Protein AF-A0A9E2YED2-F1 (afdb_monomer)

Structure (mmCIF, N/CA/C/O backbone):
data_AF-A0A9E2YED2-F1
#
_entry.id   AF-A0A9E2YED2-F1
#
loop_
_atom_site.group_PDB
_atom_site.id
_atom_site.type_symbol
_atom_site.label_atom_id
_atom_site.label_alt_id
_atom_site.label_comp_id
_atom_site.label_asym_id
_atom_site.label_entity_id
_atom_site.label_seq_id
_atom_site.pdbx_PDB_ins_code
_atom_site.Cartn_x
_atom_site.Cartn_y
_atom_site.Cartn_z
_atom_site.occupancy
_atom_site.B_iso_or_equiv
_atom_site.auth_seq_id
_atom_site.auth_comp_id
_atom_site.auth_asym_id
_atom_site.auth_atom_id
_atom_site.pdbx_PDB_model_num
ATOM 1 N N . MET A 1 1 ? -15.722 -13.685 -44.320 1.00 47.75 1 MET A N 1
ATOM 2 C CA . MET A 1 1 ? -16.071 -15.047 -44.780 1.00 47.75 1 MET A CA 1
ATOM 3 C C . MET A 1 1 ? -14.875 -15.950 -44.521 1.00 47.75 1 MET A C 1
ATOM 5 O O . MET A 1 1 ? -13.789 -15.572 -44.932 1.00 47.75 1 MET A O 1
ATOM 9 N N . SER A 1 2 ? -15.115 -17.086 -43.853 1.00 43.94 2 SER A N 1
ATOM 10 C CA . SER A 1 2 ? -14.186 -18.184 -43.503 1.00 43.94 2 SER A CA 1
ATOM 11 C C . SER A 1 2 ? -13.053 -17.884 -42.513 1.00 43.94 2 SER A C 1
ATOM 13 O O . SER A 1 2 ? -12.436 -16.837 -42.589 1.00 43.94 2 SER A O 1
ATOM 15 N N . ALA A 1 3 ? -12.637 -18.776 -41.613 1.00 49.91 3 ALA A N 1
ATOM 16 C CA . ALA A 1 3 ? -13.214 -19.978 -41.004 1.00 49.91 3 ALA A CA 1
ATOM 17 C C . ALA A 1 3 ? -12.213 -20.434 -39.911 1.00 49.91 3 ALA A C 1
ATOM 19 O O . ALA A 1 3 ? -11.014 -20.427 -40.152 1.00 49.91 3 ALA A O 1
ATOM 20 N N . ILE A 1 4 ? -12.717 -20.803 -38.729 1.00 57.06 4 ILE A N 1
ATOM 21 C CA . ILE A 1 4 ? -12.453 -22.074 -38.018 1.00 57.06 4 ILE A CA 1
ATOM 22 C C . ILE A 1 4 ? -11.008 -22.626 -38.063 1.00 57.06 4 ILE A C 1
ATOM 24 O O . ILE A 1 4 ? -10.631 -23.181 -39.085 1.00 57.06 4 ILE A O 1
ATOM 28 N N . GLN A 1 5 ? -10.311 -22.707 -36.912 1.00 47.69 5 GLN A N 1
ATOM 29 C CA . GLN A 1 5 ? -9.708 -23.980 -36.449 1.00 47.69 5 GLN A CA 1
ATOM 30 C C . GLN A 1 5 ? -9.108 -23.953 -35.021 1.00 47.69 5 GLN A C 1
ATOM 32 O O . GLN A 1 5 ? -8.084 -23.333 -34.775 1.00 47.69 5 GLN A O 1
ATOM 37 N N . ARG A 1 6 ? -9.763 -24.726 -34.134 1.00 49.53 6 ARG A N 1
ATOM 38 C CA . ARG A 1 6 ? -9.233 -25.723 -33.164 1.00 49.53 6 ARG A CA 1
ATOM 39 C C . ARG A 1 6 ? -8.117 -25.267 -32.204 1.00 49.53 6 ARG A C 1
ATOM 41 O O . ARG A 1 6 ? -6.977 -25.106 -32.601 1.00 49.53 6 ARG A O 1
ATOM 48 N N . ALA A 1 7 ? -8.388 -25.056 -30.914 1.00 49.91 7 ALA A N 1
ATOM 49 C CA . ALA A 1 7 ? -8.594 -26.093 -29.886 1.00 49.91 7 ALA A CA 1
ATOM 50 C C . ALA A 1 7 ? -7.521 -27.200 -29.913 1.00 49.91 7 ALA A C 1
ATOM 52 O O . ALA A 1 7 ? -7.700 -28.226 -30.566 1.00 49.91 7 ALA A O 1
ATOM 53 N N . ILE A 1 8 ? -6.433 -26.995 -29.165 1.00 60.03 8 ILE A N 1
ATOM 54 C CA . ILE A 1 8 ? -5.515 -28.060 -28.746 1.00 60.03 8 ILE A CA 1
ATOM 55 C C . ILE A 1 8 ? -5.518 -28.064 -27.216 1.00 60.03 8 ILE A C 1
ATOM 57 O O . ILE A 1 8 ? -4.853 -27.271 -26.558 1.00 60.03 8 ILE A O 1
ATOM 61 N N . PHE A 1 9 ? -6.359 -28.942 -26.676 1.00 49.75 9 PHE A N 1
ATOM 62 C CA . PHE A 1 9 ? -6.298 -29.427 -25.305 1.00 49.75 9 PHE A CA 1
ATOM 63 C C . PHE A 1 9 ? -5.083 -30.355 -25.208 1.00 49.75 9 PHE A C 1
ATOM 65 O O . PHE A 1 9 ? -5.126 -31.478 -25.709 1.00 49.75 9 PHE A O 1
ATOM 72 N N . THR A 1 10 ? -4.002 -29.898 -24.580 1.00 59.41 10 THR A N 1
ATOM 73 C CA . THR A 1 10 ? -2.862 -30.762 -24.247 1.00 59.41 10 THR A CA 1
ATOM 74 C C . THR A 1 10 ? -2.986 -31.200 -22.793 1.00 59.41 10 THR A C 1
ATOM 76 O O . THR A 1 10 ? -2.409 -30.614 -21.885 1.00 59.41 10 THR A O 1
ATOM 79 N N . THR A 1 11 ? -3.784 -32.241 -22.576 1.00 51.00 11 THR A N 1
ATOM 80 C CA . THR A 1 11 ? -3.725 -33.110 -21.397 1.00 51.00 11 THR A CA 1
ATOM 81 C C . THR A 1 11 ? -2.516 -34.038 -21.521 1.00 51.00 11 THR A C 1
ATOM 83 O O . THR A 1 11 ? -2.563 -34.985 -22.299 1.00 51.00 11 THR A O 1
ATOM 86 N N . LEU A 1 12 ? -1.447 -33.771 -20.770 1.00 54.34 12 LEU A N 1
ATOM 87 C CA . LEU A 1 12 ? -0.308 -34.666 -20.507 1.00 54.34 12 LEU A CA 1
ATOM 88 C C . LEU A 1 12 ? 0.427 -34.077 -19.280 1.00 54.34 12 LEU A C 1
ATOM 90 O O . LEU A 1 12 ? 0.716 -32.891 -19.277 1.00 54.34 12 LEU A O 1
ATOM 94 N N . GLY A 1 13 ? 0.748 -34.770 -18.196 1.00 47.59 13 GLY A N 1
ATOM 95 C CA . GLY A 1 13 ? 0.681 -36.186 -17.926 1.00 47.59 13 GLY A CA 1
ATOM 96 C C . GLY A 1 13 ? 0.735 -36.448 -16.421 1.00 47.59 13 GLY A C 1
ATOM 97 O O . GLY A 1 13 ? 1.192 -35.642 -15.614 1.00 47.59 13 GLY A O 1
ATOM 98 N N . LEU A 1 14 ? 0.215 -37.621 -16.099 1.00 51.78 14 LEU A N 1
ATOM 99 C CA . LEU A 1 14 ? 0.288 -38.321 -14.836 1.00 51.78 14 LEU A CA 1
ATOM 100 C C . LEU A 1 14 ? 1.730 -38.830 -14.637 1.00 51.78 14 LEU A C 1
ATOM 102 O O . LEU A 1 14 ? 2.239 -39.577 -15.469 1.00 51.78 14 LEU A O 1
ATOM 106 N N . GLY A 1 15 ? 2.372 -38.444 -13.539 1.00 50.56 15 GLY A N 1
ATOM 107 C CA . GLY A 1 15 ? 3.659 -38.973 -13.073 1.00 50.56 15 GLY A CA 1
ATOM 108 C C . GLY A 1 15 ? 4.070 -38.165 -11.843 1.00 50.56 15 GLY A C 1
ATOM 109 O O . GLY A 1 15 ? 4.317 -36.976 -11.949 1.00 50.56 15 GLY A O 1
ATOM 110 N N . GLY A 1 16 ? 4.017 -38.669 -10.615 1.00 51.72 16 GLY A N 1
ATOM 111 C CA . GLY A 1 16 ? 4.501 -39.974 -10.197 1.00 51.72 16 GLY A CA 1
ATOM 112 C C . GLY A 1 16 ? 5.919 -39.806 -9.664 1.00 51.72 16 GLY A C 1
ATOM 113 O O . GLY A 1 16 ? 6.861 -40.141 -10.364 1.00 51.72 16 GLY A O 1
ATOM 114 N N . MET A 1 17 ? 6.067 -39.291 -8.437 1.00 59.56 17 MET A N 1
ATOM 115 C CA . MET A 1 17 ? 7.256 -39.554 -7.625 1.00 59.56 17 MET A CA 1
ATOM 116 C C . MET A 1 17 ? 6.944 -39.364 -6.136 1.00 59.56 17 MET A C 1
ATOM 118 O O . MET A 1 17 ? 6.956 -38.258 -5.601 1.00 59.56 17 MET A O 1
ATOM 122 N N . LEU A 1 18 ? 6.641 -40.488 -5.479 1.00 51.50 18 LEU A N 1
ATOM 123 C CA . LEU A 1 18 ? 6.841 -40.658 -4.046 1.00 51.50 18 LEU A CA 1
ATOM 124 C C . LEU A 1 18 ? 8.323 -40.397 -3.733 1.00 51.50 18 LEU A C 1
ATOM 126 O O . LEU A 1 18 ? 9.182 -41.138 -4.206 1.00 51.50 18 LEU A O 1
ATOM 130 N N . LEU A 1 19 ? 8.608 -39.414 -2.882 1.00 63.50 19 LEU A N 1
ATOM 131 C CA . LEU A 1 19 ? 9.856 -39.354 -2.123 1.00 63.50 19 LEU A CA 1
ATOM 132 C C . LEU A 1 19 ? 9.522 -39.551 -0.644 1.00 63.50 19 LEU A C 1
ATOM 134 O O . LEU A 1 19 ? 9.251 -38.618 0.105 1.00 63.50 19 LEU A O 1
ATOM 138 N N . LEU A 1 20 ? 9.511 -40.828 -0.262 1.00 55.78 20 LEU A N 1
ATOM 139 C CA . LEU A 1 20 ? 9.791 -41.276 1.095 1.00 55.78 20 LEU A CA 1
ATOM 140 C C . LEU A 1 20 ? 11.248 -40.927 1.429 1.00 55.78 20 LEU A C 1
ATOM 142 O O . LEU A 1 20 ? 12.146 -41.319 0.687 1.00 55.78 20 LEU A O 1
ATOM 146 N N . GLY A 1 21 ? 11.482 -40.295 2.579 1.00 47.88 21 GLY A N 1
ATOM 147 C CA . GLY A 1 21 ? 12.770 -40.384 3.268 1.00 47.88 21 GLY A CA 1
ATOM 148 C C . GLY A 1 21 ? 13.360 -39.057 3.729 1.00 47.88 21 GLY A C 1
ATOM 149 O O . GLY A 1 21 ? 13.869 -38.285 2.927 1.00 47.88 21 GLY A O 1
ATOM 150 N N . GLY A 1 22 ? 13.381 -38.869 5.051 1.00 45.31 22 GLY A N 1
ATOM 151 C CA . GLY A 1 22 ? 14.317 -37.964 5.716 1.00 45.31 22 GLY A CA 1
ATOM 152 C C . GLY A 1 22 ? 13.665 -37.001 6.697 1.00 45.31 22 GLY A C 1
ATOM 153 O O . GLY A 1 22 ? 13.572 -35.815 6.411 1.00 45.31 22 GLY A O 1
ATOM 154 N N . CYS A 1 23 ? 13.269 -37.480 7.881 1.00 56.03 23 CYS A N 1
ATOM 155 C CA . CYS A 1 23 ? 13.201 -36.602 9.049 1.00 56.03 23 CYS A CA 1
ATOM 156 C C . CYS A 1 23 ? 14.633 -36.127 9.347 1.00 56.03 23 CYS A C 1
ATOM 158 O O . CYS A 1 23 ? 15.462 -36.975 9.689 1.00 56.03 23 CYS A O 1
ATOM 160 N N . PRO A 1 24 ? 14.974 -34.830 9.239 1.00 61.25 24 PRO A N 1
ATOM 161 C CA . PRO A 1 24 ? 16.197 -34.356 9.855 1.00 61.25 24 PRO A CA 1
ATOM 162 C C . PRO A 1 24 ? 16.011 -34.495 11.366 1.00 61.25 24 PRO A C 1
ATOM 164 O O . PRO A 1 24 ? 15.112 -33.888 11.949 1.00 61.25 24 PRO A O 1
ATOM 167 N N . SER A 1 25 ? 16.832 -35.338 11.990 1.00 57.97 25 SER A N 1
ATOM 168 C CA . SER A 1 25 ? 17.004 -35.367 13.437 1.00 57.97 25 SER A CA 1
ATOM 169 C C . SER A 1 25 ? 17.294 -33.946 13.900 1.00 57.97 25 SER A C 1
ATOM 171 O O . SER A 1 25 ? 18.373 -33.408 13.661 1.00 57.97 25 SER A O 1
ATOM 173 N N . GLN A 1 26 ? 16.288 -33.323 14.502 1.00 64.56 26 GLN A N 1
ATOM 174 C CA . GLN A 1 26 ? 16.379 -32.004 15.089 1.00 64.56 26 GLN A CA 1
ATOM 175 C C . GLN A 1 26 ? 17.348 -32.104 16.264 1.00 64.56 26 GLN A C 1
ATOM 177 O O . GLN A 1 26 ? 17.012 -32.636 17.322 1.00 64.56 26 GLN A O 1
ATOM 182 N N . THR A 1 27 ? 18.584 -31.657 16.051 1.00 66.94 27 THR A N 1
ATOM 183 C CA . THR A 1 27 ? 19.569 -31.489 17.115 1.00 66.94 27 THR A CA 1
ATOM 184 C C . THR A 1 27 ? 18.928 -30.604 18.186 1.00 66.94 27 THR A C 1
ATOM 186 O O . THR A 1 27 ? 18.462 -29.511 17.844 1.00 66.94 27 THR A O 1
ATOM 189 N N . PRO A 1 28 ? 18.843 -31.049 19.452 1.00 74.00 28 PRO A N 1
ATOM 190 C CA . PRO A 1 28 ? 18.277 -30.237 20.517 1.00 74.00 28 PRO A CA 1
ATOM 191 C C . PRO A 1 28 ? 19.023 -28.899 20.567 1.00 74.00 28 PRO A C 1
ATOM 193 O O . PRO A 1 28 ? 20.260 -28.910 20.603 1.00 74.00 28 PRO A O 1
ATOM 196 N N . PRO A 1 29 ? 18.323 -27.752 20.529 1.00 79.12 29 PRO A N 1
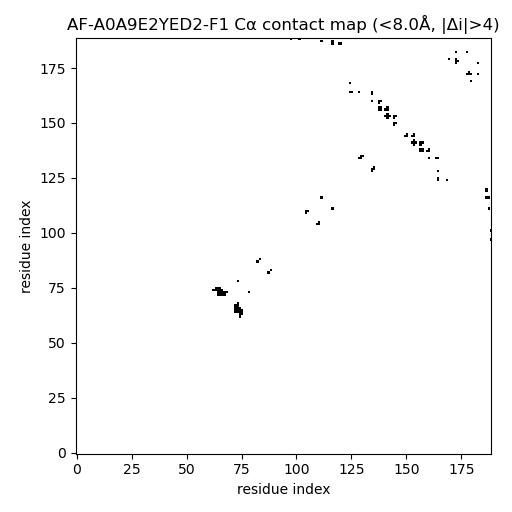ATOM 197 C CA . PRO A 1 29 ? 18.979 -26.468 20.694 1.00 79.12 29 PRO A CA 1
ATOM 198 C C . PRO A 1 29 ? 19.709 -26.448 22.047 1.00 79.12 29 PRO A C 1
ATOM 200 O O . PRO A 1 29 ? 19.200 -27.009 23.025 1.00 79.12 29 PRO A O 1
ATOM 203 N N . PRO A 1 30 ? 20.904 -25.835 22.117 1.00 82.69 30 PRO A N 1
ATOM 204 C CA . PRO A 1 30 ? 21.634 -25.698 23.367 1.00 82.69 30 PRO A CA 1
ATOM 205 C C . PRO A 1 30 ? 20.740 -25.031 24.426 1.00 82.69 30 PRO A C 1
ATOM 207 O O . PRO A 1 30 ? 19.951 -24.144 24.082 1.00 82.69 30 PRO A O 1
ATOM 210 N N . PRO A 1 31 ? 20.829 -25.453 25.702 1.00 78.00 31 PRO A N 1
ATOM 211 C CA . PRO A 1 31 ? 20.038 -24.870 26.776 1.00 78.00 31 PRO A CA 1
ATOM 212 C C . PRO A 1 31 ? 20.247 -23.356 26.799 1.00 78.00 31 PRO A C 1
ATOM 214 O O . PRO A 1 31 ? 21.383 -22.876 26.792 1.00 78.00 31 PRO A O 1
ATOM 217 N N . ALA A 1 32 ? 19.135 -22.619 26.781 1.00 78.06 32 ALA A N 1
ATOM 218 C CA . ALA A 1 32 ? 19.145 -21.167 26.807 1.00 78.06 32 ALA A CA 1
ATOM 219 C C . ALA A 1 32 ? 19.998 -20.671 27.992 1.00 78.06 32 ALA A C 1
ATOM 221 O O . ALA A 1 32 ? 19.870 -21.216 29.095 1.00 78.06 32 ALA A O 1
ATOM 222 N N . PRO A 1 33 ? 20.864 -19.659 27.793 1.00 75.81 33 PRO A N 1
ATOM 223 C CA . PRO A 1 33 ? 21.604 -19.055 28.889 1.00 75.81 33 PRO A CA 1
ATOM 224 C C . PRO A 1 33 ? 20.619 -18.567 29.954 1.00 75.81 33 PRO A C 1
ATOM 226 O O . PRO A 1 33 ? 19.595 -17.955 29.639 1.00 75.81 33 PRO A O 1
ATOM 229 N N . ALA A 1 34 ? 20.922 -18.883 31.214 1.00 74.19 34 ALA A N 1
ATOM 230 C CA . ALA A 1 34 ? 20.121 -18.471 32.356 1.00 74.19 34 ALA A CA 1
ATOM 231 C C . ALA A 1 34 ? 19.868 -16.951 32.305 1.00 74.19 34 ALA A C 1
ATOM 233 O O . ALA A 1 34 ? 20.789 -16.197 31.974 1.00 74.19 34 ALA A O 1
ATOM 234 N N . PRO A 1 35 ? 18.647 -16.484 32.625 1.00 70.25 35 PRO A N 1
ATOM 235 C CA . PRO A 1 35 ? 18.351 -15.061 32.655 1.00 70.25 35 PRO A CA 1
ATOM 236 C C . PRO A 1 35 ? 19.270 -14.387 33.675 1.00 70.25 35 PRO A C 1
ATOM 238 O O . PRO A 1 35 ? 19.175 -14.628 34.879 1.00 70.25 35 PRO A O 1
ATOM 241 N N . VAL A 1 36 ? 20.179 -13.544 33.186 1.00 69.94 36 VAL A N 1
ATOM 242 C CA . VAL A 1 36 ? 20.913 -12.605 34.030 1.00 69.94 36 VAL A CA 1
ATOM 243 C C . VAL A 1 36 ? 19.887 -11.681 34.675 1.00 69.94 36 VAL A C 1
ATOM 245 O O . VAL A 1 36 ? 19.157 -10.963 33.992 1.00 69.94 36 VAL A O 1
ATOM 248 N N . ALA A 1 37 ? 19.788 -11.760 36.000 1.00 60.50 37 ALA A N 1
ATOM 249 C CA . ALA A 1 37 ? 18.934 -10.900 36.798 1.00 60.50 37 ALA A CA 1
ATOM 250 C C . ALA A 1 37 ? 19.329 -9.438 36.548 1.00 60.50 37 ALA A C 1
ATOM 252 O O . ALA A 1 37 ? 20.370 -8.970 37.007 1.00 60.50 37 ALA A O 1
ATOM 253 N N . VAL A 1 38 ? 18.503 -8.722 35.786 1.00 63.56 38 VAL A N 1
ATOM 254 C CA . VAL A 1 38 ? 18.627 -7.277 35.618 1.00 63.56 38 VAL A CA 1
ATOM 255 C C . VAL A 1 38 ? 18.121 -6.645 36.909 1.00 63.56 38 VAL A C 1
ATOM 257 O O . VAL A 1 38 ? 16.920 -6.464 37.112 1.00 63.56 38 VAL A O 1
ATOM 260 N N . SER A 1 39 ? 19.054 -6.360 37.813 1.00 59.19 39 SER A N 1
ATOM 261 C CA . SER A 1 39 ? 18.821 -5.543 38.998 1.00 59.19 39 SER A CA 1
ATOM 262 C C . SER A 1 39 ? 18.274 -4.188 38.556 1.00 59.19 39 SER A C 1
ATOM 264 O O . SER A 1 39 ? 18.994 -3.363 37.997 1.00 59.19 39 SER A O 1
ATOM 266 N N . SER A 1 40 ? 16.977 -3.978 38.771 1.00 62.75 40 SER A N 1
ATOM 267 C CA . SER A 1 40 ? 16.333 -2.688 38.543 1.00 62.75 40 SER A CA 1
ATOM 268 C C . SER A 1 40 ? 16.949 -1.654 39.496 1.00 62.75 40 SER A C 1
ATOM 270 O O . SER A 1 40 ? 16.986 -1.910 40.703 1.00 62.75 40 SER A O 1
ATOM 272 N N . PRO A 1 41 ? 17.456 -0.509 39.006 1.00 67.94 41 PRO A N 1
ATOM 273 C CA . PRO A 1 41 ? 17.926 0.549 39.886 1.00 67.94 41 PRO A CA 1
ATOM 274 C C . PRO A 1 41 ? 16.753 1.111 40.710 1.00 67.94 41 PRO A C 1
ATOM 276 O O . PRO A 1 41 ? 15.635 1.223 40.198 1.00 67.94 41 PRO A O 1
ATOM 279 N N . PRO A 1 42 ? 16.983 1.458 41.988 1.00 68.06 42 PRO A N 1
ATOM 280 C CA . PRO A 1 42 ? 15.953 2.018 42.851 1.00 68.06 42 PRO A CA 1
ATOM 281 C C . PRO A 1 42 ? 15.432 3.348 42.277 1.00 68.06 42 PRO A C 1
ATOM 283 O O . PRO A 1 42 ? 16.233 4.157 41.797 1.00 68.06 42 PRO A O 1
ATOM 286 N N . PRO A 1 43 ? 14.113 3.616 42.338 1.00 61.00 43 PRO A N 1
ATOM 287 C CA . PRO A 1 43 ? 13.552 4.887 41.904 1.00 61.00 43 PRO A CA 1
ATOM 288 C C . PRO A 1 43 ? 14.174 6.034 42.704 1.00 61.00 43 PRO A C 1
ATOM 290 O O . PRO A 1 43 ? 14.050 6.095 43.929 1.00 61.00 43 PRO A O 1
ATOM 293 N N . ALA A 1 44 ? 14.839 6.955 42.010 1.00 59.59 44 ALA A N 1
ATOM 294 C CA . ALA A 1 44 ? 15.266 8.213 42.597 1.00 59.59 44 ALA A CA 1
ATOM 295 C C . ALA A 1 44 ? 14.019 8.982 43.061 1.00 59.59 44 ALA A C 1
ATOM 297 O O . ALA A 1 44 ? 13.169 9.366 42.258 1.00 59.59 44 ALA A O 1
ATOM 298 N N . ALA A 1 45 ? 13.902 9.182 44.373 1.00 55.41 45 ALA A N 1
ATOM 299 C CA . ALA A 1 45 ? 12.833 9.953 44.984 1.00 55.41 45 ALA A CA 1
ATOM 300 C C . ALA A 1 45 ? 12.976 11.437 44.606 1.00 55.41 45 ALA A C 1
ATOM 302 O O . ALA A 1 45 ? 13.697 12.199 45.253 1.00 55.41 45 ALA A O 1
ATOM 303 N N . ILE A 1 46 ? 12.276 11.856 43.553 1.00 56.12 46 ILE A N 1
ATOM 304 C CA . ILE A 1 46 ? 12.099 13.269 43.221 1.00 56.12 46 ILE A CA 1
ATOM 305 C C . ILE A 1 46 ? 11.122 13.850 44.252 1.00 56.12 46 ILE A C 1
ATOM 307 O O . ILE A 1 46 ? 9.918 13.606 44.204 1.00 56.12 46 ILE A O 1
ATOM 311 N N . LYS A 1 47 ? 11.647 14.604 45.226 1.00 54.81 47 LYS A N 1
ATOM 312 C CA . LYS A 1 47 ? 10.849 15.420 46.154 1.00 54.81 47 LYS A CA 1
ATOM 313 C C . LYS A 1 47 ? 10.314 16.649 45.417 1.00 54.81 47 LYS A C 1
ATOM 315 O O . LYS A 1 47 ? 10.854 17.746 45.547 1.00 54.81 47 LYS A O 1
ATOM 320 N N . THR A 1 48 ? 9.250 16.478 44.643 1.00 51.50 48 THR A N 1
ATOM 321 C CA . THR A 1 48 ? 8.498 17.595 44.066 1.00 51.50 48 THR A CA 1
ATOM 322 C C . THR A 1 48 ? 7.540 18.133 45.126 1.00 51.50 48 THR A C 1
ATOM 324 O O . THR A 1 48 ? 6.620 17.451 45.568 1.00 51.50 48 THR A O 1
ATOM 327 N N . LYS A 1 49 ? 7.784 19.366 45.576 1.00 58.31 49 LYS A N 1
ATOM 328 C CA . LYS A 1 49 ? 6.896 20.127 46.461 1.00 58.31 49 LYS A CA 1
ATOM 329 C C . LYS A 1 49 ? 5.590 20.404 45.705 1.00 58.31 49 LYS A C 1
ATOM 331 O O . LYS A 1 49 ? 5.534 21.317 44.888 1.00 58.31 49 LYS A O 1
ATOM 336 N N . VAL A 1 50 ? 4.570 19.578 45.939 1.00 50.50 50 VAL A N 1
ATOM 337 C CA . VAL A 1 50 ? 3.223 19.755 45.382 1.00 50.50 50 VAL A CA 1
ATOM 338 C C . VAL A 1 50 ? 2.544 20.893 46.138 1.00 50.50 50 VAL A C 1
ATOM 340 O O . VAL A 1 50 ? 2.100 20.734 47.272 1.00 50.50 50 VAL A O 1
ATOM 343 N N . THR A 1 51 ? 2.508 22.066 45.516 1.00 57.22 51 THR A N 1
ATOM 344 C CA . THR A 1 51 ? 1.656 23.179 45.934 1.00 57.22 51 THR A CA 1
ATOM 345 C C . THR A 1 51 ? 0.234 22.837 45.501 1.00 57.22 51 THR A C 1
ATOM 347 O O . THR A 1 51 ? -0.058 22.829 44.309 1.00 57.22 51 THR A O 1
ATOM 350 N N . THR A 1 52 ? -0.626 22.481 46.453 1.00 55.03 52 THR A N 1
ATOM 351 C CA . THR A 1 52 ? -2.030 22.114 46.231 1.00 55.03 52 THR A CA 1
ATOM 352 C C . THR A 1 52 ? -2.802 23.309 45.652 1.00 55.03 52 THR A C 1
ATOM 354 O O . THR A 1 52 ? -2.922 24.327 46.338 1.00 55.03 52 THR A O 1
ATOM 357 N N . PRO A 1 53 ? -3.323 23.238 44.412 1.00 69.62 53 PRO A N 1
ATOM 358 C CA . PRO A 1 53 ? -4.223 24.257 43.886 1.00 69.62 53 PRO A CA 1
ATOM 359 C C . PRO A 1 53 ? -5.575 24.201 44.621 1.00 69.62 53 PRO A C 1
ATOM 361 O O . PRO A 1 53 ? -5.997 23.115 45.030 1.00 69.62 53 PRO A O 1
ATOM 364 N N . PRO A 1 54 ? -6.267 25.340 44.795 1.00 67.44 54 PRO A N 1
ATOM 365 C CA . PRO A 1 54 ? -7.581 25.378 45.423 1.00 67.44 54 PRO A CA 1
ATOM 366 C C . PRO A 1 54 ? -8.582 24.525 44.635 1.00 67.44 54 PRO A C 1
ATOM 368 O O . PRO A 1 54 ? -8.645 24.595 43.408 1.00 67.44 54 PRO A O 1
ATOM 371 N N . ALA A 1 55 ? -9.341 23.701 45.361 1.00 62.16 55 ALA A N 1
ATOM 372 C CA . ALA A 1 55 ? -10.332 22.782 44.818 1.00 62.16 55 ALA A CA 1
ATOM 373 C C . ALA A 1 55 ? -11.400 23.548 44.021 1.00 62.16 55 ALA A C 1
ATOM 375 O O . ALA A 1 55 ? -12.272 24.202 44.594 1.00 62.16 55 ALA A O 1
ATOM 376 N N . ALA A 1 56 ? -11.313 23.472 42.693 1.00 64.06 56 ALA A N 1
ATOM 377 C CA . ALA A 1 56 ? -12.364 23.930 41.803 1.00 64.06 56 ALA A CA 1
ATOM 378 C C . ALA A 1 56 ? -13.591 23.022 41.968 1.00 64.06 56 ALA A C 1
ATOM 380 O O . ALA A 1 56 ? -13.481 21.795 41.965 1.00 64.06 56 ALA A O 1
ATOM 381 N N . THR A 1 57 ? -14.757 23.641 42.134 1.00 72.56 57 THR A N 1
ATOM 382 C CA . THR A 1 57 ? -16.068 22.989 42.149 1.00 72.56 57 THR A CA 1
ATOM 383 C C . THR A 1 57 ? -16.208 22.058 40.934 1.00 72.56 57 THR A C 1
ATOM 385 O O . THR A 1 57 ? -15.878 22.493 39.828 1.00 72.56 57 THR A O 1
ATOM 388 N N . PRO A 1 58 ? -16.681 20.803 41.089 1.00 66.56 58 PRO A N 1
ATOM 389 C CA . PRO A 1 58 ? -16.866 19.893 39.964 1.00 66.56 58 PRO A CA 1
ATOM 390 C C . PRO A 1 58 ? -17.830 20.522 38.957 1.00 66.56 58 PRO A C 1
ATOM 392 O O . PRO A 1 58 ? -19.002 20.739 39.266 1.00 66.56 58 PRO A O 1
ATOM 395 N N . ALA A 1 59 ? -17.329 20.855 37.768 1.00 71.62 59 ALA A N 1
ATOM 396 C CA . ALA A 1 59 ? -18.179 21.253 36.660 1.00 71.62 59 ALA A CA 1
ATOM 397 C C . ALA A 1 59 ? -19.132 20.090 36.356 1.00 71.62 59 ALA A C 1
ATOM 399 O O . ALA A 1 59 ? -18.696 18.942 36.242 1.00 71.62 59 ALA A O 1
ATOM 400 N N . ALA A 1 60 ? -20.432 20.381 36.273 1.00 73.62 60 ALA A N 1
ATOM 401 C CA . ALA A 1 60 ? -21.431 19.390 35.895 1.00 73.62 60 ALA A CA 1
ATOM 402 C C . ALA A 1 60 ? -21.027 18.738 34.558 1.00 73.62 60 ALA A C 1
ATOM 404 O O . ALA A 1 60 ? -20.552 19.454 33.669 1.00 73.62 60 ALA A O 1
ATOM 405 N N . PRO A 1 61 ? -21.181 17.410 34.402 1.00 73.75 61 PRO A N 1
ATOM 406 C CA . PRO A 1 61 ? -20.806 16.729 33.173 1.00 73.75 61 PRO A CA 1
ATOM 407 C C . PRO A 1 61 ? -21.608 17.322 32.015 1.00 73.75 61 PRO A C 1
ATOM 409 O O . PRO A 1 61 ? -22.835 17.236 31.975 1.00 73.75 61 PRO A O 1
ATOM 412 N N . SER A 1 62 ? -20.911 17.973 31.086 1.00 78.69 62 SER A N 1
ATOM 413 C CA . SER A 1 62 ? -21.514 18.464 29.856 1.00 78.69 62 SER A CA 1
ATOM 414 C C . SER A 1 62 ? -21.950 17.258 29.029 1.00 78.69 62 SER A C 1
ATOM 416 O O . SER A 1 62 ? -21.100 16.505 28.550 1.00 78.69 62 SER A O 1
ATOM 418 N N . ILE A 1 63 ? -23.261 17.063 28.875 1.00 75.75 63 ILE A N 1
ATOM 419 C CA . ILE A 1 63 ? -23.815 16.048 27.975 1.00 75.75 63 ILE A CA 1
ATOM 420 C C . ILE A 1 63 ? -23.414 16.451 26.556 1.00 75.75 63 ILE A C 1
ATOM 422 O O . ILE A 1 63 ? -23.924 17.425 26.000 1.00 75.75 63 ILE A O 1
ATOM 426 N N . GLN A 1 64 ? -22.442 15.733 25.998 1.00 82.75 64 GLN A N 1
ATOM 427 C CA . GLN A 1 64 ? -21.919 15.997 24.667 1.00 82.75 64 GLN A CA 1
ATOM 428 C C . GLN A 1 64 ? -22.926 15.447 23.648 1.00 82.75 64 GLN A C 1
ATOM 430 O O . GLN A 1 64 ? -23.066 14.236 23.472 1.00 82.75 64 GLN A O 1
ATOM 435 N N . THR A 1 65 ? -23.704 16.356 23.061 1.00 87.12 65 THR A N 1
ATOM 436 C CA . THR A 1 65 ? -24.679 16.040 22.011 1.00 87.12 65 THR A CA 1
ATOM 437 C C . THR A 1 65 ? -23.941 15.924 20.683 1.00 87.12 65 THR A C 1
ATOM 439 O O . THR A 1 65 ? -23.337 16.901 20.248 1.00 87.12 65 THR A O 1
ATOM 442 N N . GLU A 1 66 ? -23.984 14.750 20.055 1.00 87.94 66 GLU A N 1
ATOM 443 C CA . GLU A 1 66 ? -23.284 14.495 18.786 1.00 87.94 66 GLU A CA 1
ATOM 444 C C . GLU A 1 66 ? -24.200 14.748 17.580 1.00 87.94 66 GLU A C 1
ATOM 446 O O . GLU A 1 66 ? -23.757 15.251 16.548 1.00 87.94 66 GLU A O 1
ATOM 451 N N . ALA A 1 67 ? -25.494 14.431 17.705 1.00 92.31 67 ALA A N 1
ATOM 452 C CA . ALA A 1 67 ? -26.469 14.625 16.635 1.00 92.31 67 ALA A CA 1
ATOM 453 C C . ALA A 1 67 ? -27.895 14.812 17.171 1.00 92.31 67 ALA A C 1
ATOM 455 O O . ALA A 1 67 ? -28.229 14.349 18.261 1.00 92.31 67 ALA A O 1
ATOM 456 N N . THR A 1 68 ? -28.748 15.442 16.361 1.00 91.56 68 THR A N 1
ATOM 457 C CA . THR A 1 68 ? -30.197 15.514 16.591 1.00 91.56 68 THR A CA 1
ATOM 458 C C . THR A 1 68 ? -30.919 15.077 15.318 1.00 91.56 68 THR A C 1
ATOM 460 O O . THR A 1 68 ? -30.669 15.651 14.258 1.00 91.56 68 THR A O 1
ATOM 463 N N . ILE A 1 69 ? -31.809 14.085 15.408 1.00 93.38 69 ILE A N 1
ATOM 464 C CA . ILE A 1 69 ? -32.631 13.597 14.285 1.00 93.38 69 ILE A CA 1
ATOM 465 C C . ILE A 1 69 ? -34.096 13.751 14.685 1.00 93.38 69 ILE A C 1
ATOM 467 O O . ILE A 1 69 ? -34.514 13.184 15.688 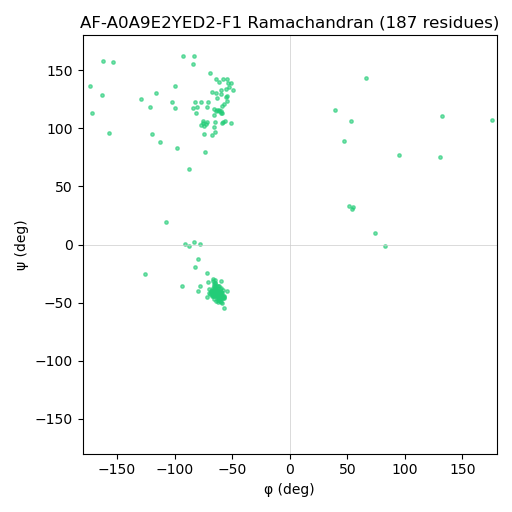1.00 93.38 69 ILE A O 1
ATOM 471 N N . ASP A 1 70 ? -34.861 14.562 13.952 1.00 93.62 70 ASP A N 1
ATOM 472 C CA . ASP A 1 70 ? -36.283 14.836 14.231 1.00 93.62 70 ASP A CA 1
ATOM 473 C C . ASP A 1 70 ? -36.575 15.272 15.683 1.00 93.62 70 ASP A C 1
ATOM 475 O O . ASP A 1 70 ? -37.613 14.964 16.263 1.00 93.62 70 ASP A O 1
ATOM 479 N N . GLY A 1 71 ? -35.634 15.995 16.297 1.00 92.50 71 GLY A N 1
ATOM 480 C CA . GLY A 1 71 ? -35.738 16.446 17.689 1.00 92.50 71 GLY A CA 1
ATOM 481 C C . GLY A 1 71 ? -35.321 15.410 18.740 1.00 92.50 71 GLY A C 1
ATOM 482 O O . GLY A 1 71 ? -35.302 15.741 19.923 1.00 92.50 71 GLY A O 1
ATOM 483 N N . ILE A 1 72 ? -34.933 14.196 18.338 1.00 94.31 72 ILE A N 1
ATOM 484 C CA . ILE A 1 72 ? -34.316 13.199 19.220 1.00 94.31 72 ILE A CA 1
ATOM 485 C C . ILE A 1 72 ? -32.819 13.494 19.308 1.00 94.31 72 ILE A C 1
ATOM 487 O O . ILE A 1 72 ? -32.108 13.449 18.303 1.00 94.31 72 ILE A O 1
ATOM 491 N N . ILE A 1 73 ? -32.352 13.805 20.515 1.00 94.50 73 ILE A N 1
ATOM 492 C CA . ILE A 1 73 ? -30.936 14.015 20.824 1.00 94.50 73 ILE A CA 1
ATOM 493 C C . ILE A 1 73 ? -30.265 12.645 20.905 1.00 94.50 73 ILE A C 1
ATOM 495 O O . ILE A 1 73 ? -30.674 11.816 21.711 1.00 94.50 73 ILE A O 1
ATOM 499 N N . ILE A 1 74 ? -29.235 12.426 20.091 1.00 92.31 74 ILE A N 1
ATOM 500 C CA . ILE A 1 74 ? -28.387 11.235 20.149 1.00 92.31 74 ILE A CA 1
ATOM 501 C C . ILE A 1 74 ? -27.115 11.605 20.903 1.00 92.31 74 ILE A C 1
ATOM 503 O O . ILE A 1 74 ? -26.335 12.471 20.483 1.00 92.31 74 ILE A O 1
ATOM 507 N N . THR A 1 75 ? -26.912 10.944 22.036 1.00 95.44 75 THR A N 1
ATOM 508 C CA . THR A 1 75 ? -25.711 11.118 22.851 1.00 95.44 75 THR A CA 1
ATOM 509 C C . THR A 1 75 ? -24.571 10.242 22.341 1.00 95.44 75 THR A C 1
ATOM 511 O O . THR A 1 75 ? -24.776 9.200 21.713 1.00 95.44 75 THR A O 1
ATOM 514 N N . ARG A 1 76 ? -23.332 10.646 22.636 1.00 90.56 76 ARG A N 1
ATOM 515 C CA . ARG A 1 76 ? -22.140 9.870 22.276 1.00 90.56 76 ARG A CA 1
ATOM 516 C C . ARG A 1 76 ? -22.192 8.425 22.782 1.00 90.56 76 ARG A C 1
ATOM 518 O O . ARG A 1 76 ? -21.806 7.517 22.051 1.00 90.56 76 ARG A O 1
ATOM 525 N N . ASP A 1 77 ? -22.680 8.204 24.000 1.00 90.19 77 ASP A N 1
ATOM 526 C CA . ASP A 1 77 ? -22.731 6.872 24.614 1.00 90.19 77 ASP A CA 1
ATOM 527 C C . ASP A 1 77 ? -23.703 5.930 23.887 1.00 90.19 77 ASP A C 1
ATOM 529 O O . ASP A 1 77 ? -23.399 4.749 23.697 1.00 90.19 77 ASP A O 1
ATOM 533 N N . GLU A 1 78 ? -24.837 6.453 23.416 1.00 91.25 78 GLU A N 1
ATOM 534 C CA . GLU A 1 78 ? -25.819 5.697 22.628 1.00 91.25 78 GLU A CA 1
ATOM 535 C C . GLU A 1 78 ? -25.276 5.285 21.258 1.00 91.25 78 GLU A C 1
ATOM 537 O O . GLU A 1 78 ? -25.631 4.219 20.761 1.00 91.25 78 GLU A O 1
ATOM 542 N N . LEU A 1 79 ? -24.388 6.091 20.667 1.00 88.38 79 LEU A N 1
ATOM 543 C CA . LEU A 1 79 ? -23.711 5.762 19.413 1.00 88.38 79 LEU A CA 1
ATOM 544 C C . LEU A 1 79 ? -22.540 4.789 19.631 1.00 88.38 79 LEU A C 1
ATOM 546 O O . LEU A 1 79 ? -22.335 3.859 18.851 1.00 88.38 79 LEU A O 1
ATOM 550 N N . MET A 1 80 ? -21.771 4.984 20.704 1.00 87.56 80 MET A N 1
ATOM 551 C CA . MET A 1 80 ? -20.579 4.186 20.989 1.00 87.56 80 MET A CA 1
ATOM 552 C C . MET A 1 80 ? -20.906 2.749 21.383 1.00 87.56 80 MET A C 1
ATOM 554 O O . MET A 1 80 ? -20.186 1.837 20.982 1.00 87.56 80 MET A O 1
ATOM 558 N N . ARG A 1 81 ? -21.979 2.524 22.145 1.00 87.88 81 ARG A N 1
ATOM 559 C CA . ARG A 1 81 ? -22.358 1.185 22.612 1.00 87.88 81 ARG A CA 1
ATOM 560 C C . ARG A 1 81 ? -22.570 0.177 21.470 1.00 87.88 81 ARG A C 1
ATOM 562 O O . ARG A 1 81 ? -21.870 -0.831 21.471 1.00 87.88 81 ARG A O 1
ATOM 569 N N . PRO A 1 82 ? -23.420 0.433 20.454 1.00 87.25 82 PRO A N 1
ATOM 570 C CA . PRO A 1 82 ? -23.575 -0.488 19.331 1.00 87.25 82 PRO A CA 1
ATOM 571 C C . PRO A 1 82 ? -22.301 -0.619 18.485 1.00 87.25 82 PRO A C 1
ATOM 573 O O . PRO A 1 82 ? -22.057 -1.696 17.952 1.00 87.25 82 PRO A O 1
ATOM 576 N N . LEU A 1 83 ? -21.457 0.417 18.381 1.00 83.12 83 LEU A N 1
ATOM 577 C CA . LEU A 1 83 ? -20.163 0.318 17.686 1.00 83.12 83 LEU A CA 1
ATOM 578 C C . LEU A 1 83 ? -19.188 -0.622 18.412 1.00 83.12 83 LEU A C 1
ATOM 580 O O . LEU A 1 83 ? -18.534 -1.455 17.780 1.00 83.12 83 LEU A O 1
ATOM 584 N N . VAL A 1 84 ? -19.111 -0.519 19.740 1.00 88.00 84 VAL A N 1
ATOM 585 C CA . VAL A 1 84 ? -18.293 -1.406 20.578 1.00 88.00 84 VAL A CA 1
ATOM 586 C C . VAL A 1 84 ? -18.850 -2.829 20.562 1.00 88.00 84 VAL A C 1
ATOM 588 O O . VAL A 1 84 ? -18.080 -3.773 20.398 1.00 88.00 84 VAL A O 1
ATOM 591 N 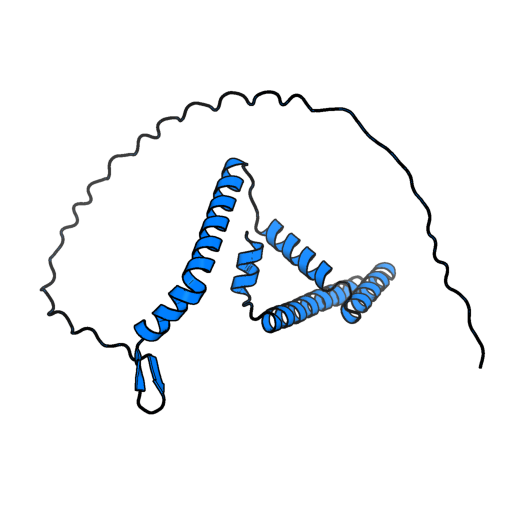N . ASP A 1 85 ? -20.168 -2.992 20.657 1.00 85.81 85 ASP A N 1
ATOM 592 C CA . ASP A 1 85 ? -20.805 -4.310 20.683 1.00 85.81 85 ASP A CA 1
ATOM 593 C C . ASP A 1 85 ? -20.707 -5.020 19.322 1.00 85.81 85 ASP A C 1
ATOM 595 O O . ASP A 1 85 ? -20.395 -6.210 19.265 1.00 85.81 85 ASP A O 1
ATOM 599 N N . ALA A 1 86 ? -20.923 -4.304 18.212 1.00 85.62 86 ALA A N 1
ATOM 600 C CA . ALA A 1 86 ? -20.904 -4.896 16.874 1.00 85.62 86 ALA A CA 1
ATOM 601 C C . ALA A 1 86 ? -19.485 -5.137 16.339 1.00 85.62 86 ALA A C 1
ATOM 603 O O . ALA A 1 86 ? -19.260 -6.115 15.625 1.00 85.62 86 ALA A O 1
ATOM 604 N N . TYR A 1 87 ? -18.530 -4.253 16.650 1.00 86.25 87 TYR A N 1
ATOM 605 C CA . TYR A 1 87 ? -17.204 -4.271 16.021 1.00 86.25 87 TYR A CA 1
ATOM 606 C C . TYR A 1 87 ? -16.040 -4.335 17.012 1.00 86.25 87 TYR A C 1
ATOM 608 O O . TYR A 1 87 ? -14.969 -4.848 16.679 1.00 86.25 87 TYR A O 1
ATOM 616 N N . GLY A 1 88 ? -16.239 -3.864 18.245 1.00 86.62 88 GLY A N 1
ATOM 617 C CA . GLY A 1 88 ? -15.185 -3.765 19.254 1.00 86.62 88 GLY A CA 1
ATOM 618 C C . GLY A 1 88 ? -14.569 -5.115 19.613 1.00 86.62 88 GLY A C 1
ATOM 619 O O . GLY A 1 88 ? -13.346 -5.221 19.666 1.00 86.62 88 GLY A O 1
ATOM 620 N N . LEU A 1 89 ? -15.383 -6.165 19.782 1.00 88.94 89 LEU A N 1
ATOM 621 C CA . LEU A 1 89 ? -14.865 -7.498 20.118 1.00 88.94 89 LEU A CA 1
ATOM 622 C C . LEU A 1 89 ? -14.014 -8.103 18.989 1.00 88.94 89 LEU A C 1
ATOM 624 O O . LEU A 1 89 ? -12.943 -8.646 19.251 1.00 88.94 89 LEU A O 1
ATOM 628 N N . ASN A 1 90 ? -14.464 -7.995 17.735 1.00 84.31 90 ASN A N 1
ATOM 629 C CA . ASN A 1 90 ? -13.732 -8.544 16.590 1.00 84.31 90 ASN A CA 1
ATOM 630 C C . ASN A 1 90 ? -12.420 -7.776 16.353 1.00 84.31 90 ASN A C 1
ATOM 632 O O . ASN A 1 90 ? -11.368 -8.378 16.144 1.00 84.31 90 ASN A O 1
ATOM 636 N N . MET A 1 91 ? -12.450 -6.447 16.490 1.00 82.44 91 MET A N 1
ATOM 637 C CA . MET A 1 91 ? -11.245 -5.623 16.402 1.00 82.44 91 MET A CA 1
ATOM 638 C C . MET A 1 91 ? -10.248 -5.939 17.526 1.00 82.44 91 MET A C 1
ATOM 640 O O . MET A 1 91 ? -9.053 -6.077 17.266 1.00 82.44 91 MET A O 1
ATOM 644 N N . LEU A 1 92 ? -10.723 -6.113 18.766 1.00 87.75 92 LEU A N 1
ATOM 645 C CA . LEU A 1 92 ? -9.870 -6.492 19.895 1.00 87.75 92 LEU A CA 1
ATOM 646 C C . LEU A 1 92 ? -9.187 -7.840 19.642 1.00 87.75 92 LEU A C 1
ATOM 648 O O . LEU A 1 92 ? -7.987 -7.966 19.874 1.00 87.75 92 LEU A O 1
ATOM 652 N N . LEU A 1 93 ? -9.924 -8.825 19.118 1.00 91.75 93 LEU A N 1
ATOM 653 C CA . LEU A 1 93 ? -9.355 -10.121 18.753 1.00 91.75 93 LEU A CA 1
ATOM 654 C C . LEU A 1 93 ? -8.232 -9.965 17.720 1.00 91.75 93 LEU A C 1
ATOM 656 O O . LEU A 1 93 ? -7.153 -10.522 17.912 1.00 91.75 93 LEU A O 1
ATOM 660 N N . LYS A 1 94 ? -8.441 -9.160 16.671 1.00 87.50 94 LYS A N 1
ATOM 661 C CA . LYS A 1 94 ? -7.416 -8.903 15.646 1.00 87.50 94 LYS A CA 1
ATOM 662 C C . LYS A 1 94 ? -6.176 -8.211 16.209 1.00 87.50 94 LYS A C 1
ATOM 664 O O . LYS A 1 94 ? -5.060 -8.574 15.847 1.00 87.50 94 LYS A O 1
ATOM 669 N N . LEU A 1 95 ? -6.349 -7.268 17.136 1.00 87.19 95 LEU A N 1
ATOM 670 C CA . LEU A 1 95 ? -5.228 -6.626 17.828 1.00 87.19 95 LEU A CA 1
ATOM 671 C C . LEU A 1 95 ? -4.444 -7.614 18.703 1.00 87.19 95 LEU A C 1
ATOM 673 O O . LEU A 1 95 ? -3.215 -7.562 18.727 1.00 87.19 95 LEU A O 1
ATOM 677 N N . VAL A 1 96 ? -5.131 -8.532 19.389 1.00 94.06 96 VAL A N 1
ATOM 678 C CA . VAL A 1 96 ? -4.485 -9.583 20.194 1.00 94.06 96 VAL A CA 1
ATOM 679 C C . VAL A 1 96 ? -3.730 -10.575 19.306 1.00 94.06 96 VAL A C 1
ATOM 681 O O . VAL A 1 96 ? -2.588 -10.912 19.617 1.00 94.06 96 VAL A O 1
ATOM 684 N N . GLU A 1 97 ? -4.320 -11.017 18.191 1.00 93.88 97 GLU A N 1
ATOM 685 C CA . GLU A 1 97 ? -3.649 -11.874 17.199 1.00 93.88 97 GLU A CA 1
ATOM 686 C C . GLU A 1 97 ? -2.367 -11.213 16.668 1.00 93.88 97 GLU A C 1
ATOM 688 O O . GLU A 1 97 ? -1.310 -11.846 16.626 1.00 93.88 97 GLU A O 1
ATOM 693 N N . LEU A 1 98 ? -2.439 -9.922 16.337 1.00 91.62 98 LEU A N 1
ATOM 694 C CA . LEU A 1 98 ? -1.305 -9.125 15.876 1.00 91.62 98 LEU A CA 1
ATOM 695 C C . LEU A 1 98 ? -0.209 -9.006 16.946 1.00 91.62 98 LEU A C 1
ATOM 697 O O . LEU A 1 98 ? 0.973 -9.165 16.631 1.00 91.62 98 LEU A O 1
ATOM 701 N N . ASP A 1 99 ? -0.555 -8.760 18.212 1.00 93.69 99 ASP A N 1
ATOM 702 C CA . ASP A 1 99 ? 0.454 -8.690 19.276 1.00 93.69 99 ASP A CA 1
ATOM 703 C C . ASP A 1 99 ? 1.111 -10.054 19.536 1.00 93.69 99 ASP A C 1
ATOM 705 O O . ASP A 1 99 ? 2.334 -10.135 19.689 1.00 93.69 99 ASP A O 1
ATOM 709 N N . LEU A 1 100 ? 0.340 -11.146 19.491 1.00 96.88 100 LEU A N 1
ATOM 710 C CA . LEU A 1 100 ? 0.887 -12.503 19.567 1.00 96.88 100 LEU A CA 1
ATOM 711 C C . LEU A 1 100 ? 1.853 -12.789 18.411 1.00 96.88 100 LEU A C 1
ATOM 713 O O . LEU A 1 100 ? 2.945 -13.311 18.655 1.00 96.88 100 LEU A O 1
ATOM 717 N N . ALA A 1 101 ? 1.505 -12.402 17.182 1.00 94.50 101 ALA A N 1
ATOM 718 C CA . ALA A 1 101 ? 2.387 -12.533 16.024 1.00 94.50 101 ALA A CA 1
ATOM 719 C C . ALA A 1 101 ? 3.693 -11.743 16.221 1.00 94.50 101 ALA A C 1
ATOM 721 O O . ALA A 1 101 ? 4.785 -12.295 16.060 1.00 94.50 101 ALA A O 1
ATOM 722 N N . LYS A 1 102 ? 3.613 -10.491 16.693 1.00 93.19 102 LYS A N 1
ATOM 723 C CA . LYS A 1 102 ? 4.794 -9.669 17.013 1.00 93.19 102 LYS A CA 1
ATOM 724 C C . LYS A 1 102 ? 5.661 -10.296 18.105 1.00 93.19 102 LYS A C 1
ATOM 726 O O . LYS A 1 102 ? 6.889 -10.276 18.012 1.00 93.19 102 LYS A O 1
ATOM 731 N N . GLN A 1 103 ? 5.055 -10.868 19.145 1.00 96.56 103 GLN A N 1
ATOM 732 C CA . GLN A 1 103 ? 5.789 -11.581 20.193 1.00 96.56 103 GLN A CA 1
ATOM 733 C C . GLN A 1 103 ? 6.524 -12.809 19.641 1.00 96.56 103 GLN A C 1
ATOM 735 O O . GLN A 1 103 ? 7.682 -13.035 20.000 1.00 96.56 103 GLN A O 1
ATOM 740 N N . GLN A 1 104 ? 5.883 -13.585 18.765 1.00 97.06 104 GLN A N 1
ATOM 741 C CA . GLN A 1 104 ? 6.497 -14.751 18.127 1.00 97.06 104 GLN A CA 1
ATOM 742 C C . GLN A 1 104 ? 7.640 -14.354 17.186 1.00 97.06 104 GLN A C 1
ATOM 744 O O . GLN A 1 104 ? 8.720 -14.933 17.286 1.00 97.06 104 GLN A O 1
ATOM 749 N N . ALA A 1 105 ? 7.459 -13.319 16.360 1.00 96.88 105 ALA A N 1
ATOM 750 C CA . ALA A 1 105 ? 8.507 -12.784 15.489 1.00 96.88 105 ALA A CA 1
ATOM 751 C C . ALA A 1 105 ? 9.745 -12.347 16.290 1.00 96.88 105 ALA A C 1
ATOM 753 O O . ALA A 1 105 ? 10.865 -12.732 15.955 1.00 96.88 105 ALA A O 1
ATOM 754 N N . ARG A 1 106 ? 9.548 -11.644 17.419 1.00 96.56 106 ARG A N 1
ATOM 755 C CA . ARG A 1 106 ? 10.641 -11.268 18.335 1.00 96.56 106 ARG A CA 1
ATOM 756 C C . ARG A 1 106 ? 11.381 -12.486 18.893 1.00 96.56 106 ARG A C 1
ATOM 758 O O . ARG A 1 106 ? 12.609 -12.487 18.917 1.00 96.56 106 ARG A O 1
ATOM 765 N N . ARG A 1 107 ? 10.660 -13.533 19.316 1.00 97.81 107 ARG A N 1
ATOM 766 C CA . ARG A 1 107 ? 11.265 -14.789 19.812 1.00 97.81 107 ARG A CA 1
ATOM 767 C C . ARG A 1 107 ? 12.045 -15.529 18.726 1.00 97.81 107 ARG A C 1
ATOM 769 O O . ARG A 1 107 ? 13.053 -16.149 19.035 1.00 97.81 107 ARG A O 1
ATOM 776 N N . ALA A 1 108 ? 11.596 -15.435 17.478 1.00 98.25 108 ALA A N 1
ATOM 777 C CA . ALA A 1 108 ? 12.277 -15.985 16.312 1.00 98.25 108 ALA A CA 1
ATOM 778 C C . ALA A 1 108 ? 13.389 -15.067 15.761 1.00 98.25 108 ALA A C 1
ATOM 780 O O . ALA A 1 108 ? 13.997 -15.400 14.749 1.00 98.25 108 ALA A O 1
ATOM 781 N N . SER A 1 109 ? 13.650 -13.918 16.402 1.00 97.38 109 SER A N 1
ATOM 782 C CA . SER A 1 109 ? 14.602 -12.898 15.932 1.00 97.38 109 SER A CA 1
ATOM 783 C C . SER A 1 109 ? 14.338 -12.420 14.496 1.00 97.38 109 SER A C 1
ATOM 785 O O . SER A 1 109 ? 15.261 -12.035 13.782 1.00 97.38 109 SER A O 1
ATOM 787 N N . ILE A 1 110 ? 13.072 -12.421 14.074 1.00 97.44 110 ILE A N 1
ATOM 788 C CA . ILE A 1 110 ? 12.644 -11.881 12.785 1.00 97.44 110 ILE A CA 1
ATOM 789 C C . ILE A 1 110 ? 12.478 -10.369 12.945 1.00 97.44 110 ILE A C 1
ATOM 791 O O . ILE A 1 110 ? 11.720 -9.904 13.798 1.00 97.44 110 ILE A O 1
ATOM 795 N N . MET A 1 111 ? 13.193 -9.605 12.123 1.00 94.94 111 MET A N 1
ATOM 796 C CA . MET A 1 111 ? 13.075 -8.152 12.039 1.00 94.94 111 MET A CA 1
ATOM 797 C C . MET A 1 111 ? 12.577 -7.778 10.648 1.00 94.94 111 MET A C 1
ATOM 799 O O . MET A 1 111 ? 13.137 -8.235 9.656 1.00 94.94 111 MET A O 1
ATOM 803 N N . VAL A 1 112 ? 11.542 -6.943 10.591 1.00 94.69 112 VAL A N 1
ATOM 804 C CA . VAL A 1 112 ? 11.014 -6.376 9.347 1.00 94.69 112 VAL A CA 1
ATOM 805 C C . VAL A 1 112 ? 11.512 -4.941 9.245 1.00 94.69 112 VAL A C 1
ATOM 807 O O . VAL A 1 112 ? 11.308 -4.146 10.165 1.00 94.69 112 VAL A O 1
ATOM 810 N N . SER A 1 113 ? 12.208 -4.611 8.160 1.00 96.12 113 SER A N 1
ATOM 811 C CA . SER A 1 113 ? 12.665 -3.248 7.895 1.00 96.12 113 SER A CA 1
ATOM 812 C C . SER A 1 113 ? 11.656 -2.471 7.042 1.00 96.12 113 SER A C 1
ATOM 814 O O . SER A 1 113 ? 10.836 -3.051 6.330 1.00 96.12 113 SER A O 1
ATOM 816 N N . GLN A 1 114 ? 11.759 -1.138 7.036 1.00 92.81 114 GLN A N 1
ATOM 817 C CA . GLN A 1 114 ? 10.933 -0.294 6.160 1.00 92.81 114 GLN A CA 1
ATOM 818 C C . GLN A 1 114 ? 11.146 -0.606 4.669 1.00 92.81 114 GLN A C 1
ATOM 820 O O . GLN A 1 114 ? 10.232 -0.473 3.851 1.00 92.81 114 GLN A O 1
ATOM 825 N N . THR A 1 115 ? 12.360 -1.028 4.312 1.00 94.94 115 THR A N 1
ATOM 826 C CA . THR A 1 115 ? 12.699 -1.451 2.953 1.00 94.94 115 THR A CA 1
ATOM 827 C C . THR A 1 115 ? 11.936 -2.716 2.571 1.00 94.94 115 THR A C 1
ATOM 829 O O . THR A 1 115 ? 11.415 -2.787 1.461 1.00 94.94 115 THR A O 1
ATOM 832 N N . ASP A 1 116 ? 11.800 -3.676 3.490 1.00 96.06 116 ASP A N 1
ATOM 833 C CA . ASP A 1 116 ? 11.052 -4.916 3.247 1.00 96.06 116 ASP A CA 1
ATOM 834 C C . ASP A 1 116 ? 9.568 -4.626 3.016 1.00 96.06 116 ASP A C 1
ATOM 836 O O . ASP A 1 116 ? 9.003 -5.100 2.033 1.00 96.06 116 ASP A O 1
ATOM 840 N N . ILE A 1 117 ? 8.971 -3.759 3.841 1.00 94.19 117 ILE A N 1
ATOM 841 C CA . ILE A 1 117 ? 7.572 -3.321 3.693 1.00 94.19 117 ILE A CA 1
ATOM 842 C C . ILE A 1 117 ? 7.359 -2.643 2.336 1.00 94.19 117 ILE A C 1
ATOM 844 O O . ILE A 1 117 ? 6.389 -2.924 1.631 1.00 94.19 117 ILE A O 1
ATOM 848 N N . SER A 1 118 ? 8.283 -1.769 1.934 1.00 91.12 118 SER A N 1
ATOM 849 C CA . SER A 1 118 ? 8.201 -1.063 0.649 1.00 91.12 118 SER A CA 1
ATOM 850 C C . SER A 1 118 ? 8.312 -2.029 -0.536 1.00 91.12 118 SER A C 1
ATOM 852 O O . SER A 1 118 ? 7.568 -1.906 -1.511 1.00 91.12 118 SER A O 1
ATOM 854 N N . ASN A 1 119 ? 9.209 -3.014 -0.441 1.00 94.81 119 ASN A N 1
ATOM 855 C CA . ASN A 1 119 ? 9.386 -4.049 -1.457 1.00 94.81 119 ASN A CA 1
ATOM 856 C C . ASN A 1 119 ? 8.156 -4.956 -1.560 1.00 94.81 119 ASN A C 1
ATOM 858 O O . ASN A 1 119 ? 7.706 -5.245 -2.670 1.00 94.81 119 ASN A O 1
ATOM 862 N N . GLU A 1 120 ? 7.591 -5.368 -0.425 1.00 95.31 120 GLU A N 1
ATOM 863 C CA . GLU A 1 120 ? 6.392 -6.204 -0.380 1.00 95.31 120 GLU A CA 1
ATOM 864 C C . GLU A 1 120 ? 5.176 -5.455 -0.919 1.00 95.31 120 GLU A C 1
ATOM 866 O O . GLU A 1 120 ? 4.459 -5.972 -1.773 1.00 95.31 120 GLU A O 1
ATOM 871 N N . THR A 1 121 ? 5.005 -4.192 -0.524 1.00 93.00 121 THR A N 1
ATOM 872 C CA . THR A 1 121 ? 3.947 -3.323 -1.050 1.00 93.00 121 THR A CA 1
ATOM 873 C C . THR A 1 121 ? 4.061 -3.195 -2.567 1.00 93.00 121 THR A C 1
ATOM 875 O O . THR A 1 121 ? 3.074 -3.357 -3.284 1.00 93.00 121 THR A O 1
ATOM 878 N N . GLN A 1 122 ? 5.268 -2.954 -3.089 1.00 92.75 122 GLN A N 1
ATOM 879 C CA . GLN A 1 122 ? 5.485 -2.869 -4.532 1.00 92.75 122 GLN A CA 1
ATOM 880 C C . GLN A 1 122 ? 5.204 -4.208 -5.227 1.00 92.75 122 GLN A C 1
ATOM 882 O O . GLN A 1 122 ? 4.634 -4.213 -6.320 1.00 92.75 122 GLN A O 1
ATOM 887 N N . ARG A 1 123 ? 5.571 -5.340 -4.613 1.00 95.31 123 ARG A N 1
ATOM 888 C CA . ARG A 1 123 ? 5.266 -6.682 -5.129 1.00 95.31 123 ARG A CA 1
ATOM 889 C C . ARG A 1 123 ? 3.761 -6.917 -5.193 1.00 95.31 123 ARG A C 1
ATOM 891 O O . ARG A 1 123 ? 3.268 -7.320 -6.242 1.00 95.31 123 ARG A O 1
ATOM 898 N N . TYR A 1 124 ? 3.040 -6.600 -4.122 1.00 95.12 124 TYR A N 1
ATOM 899 C CA . TYR A 1 124 ? 1.586 -6.700 -4.052 1.00 95.12 124 TYR A CA 1
ATOM 900 C C . TYR A 1 124 ? 0.910 -5.845 -5.130 1.00 95.12 124 TYR A C 1
ATOM 902 O O . TYR A 1 124 ? 0.104 -6.347 -5.907 1.00 95.12 124 TYR A O 1
ATOM 910 N N . VAL A 1 125 ? 1.293 -4.572 -5.245 1.00 94.00 125 VAL A N 1
ATOM 911 C CA . VAL A 1 125 ? 0.767 -3.655 -6.268 1.00 94.00 125 VAL A CA 1
ATOM 912 C C . VAL A 1 125 ? 1.068 -4.166 -7.679 1.00 94.00 125 VAL A C 1
ATOM 914 O O . VAL A 1 125 ? 0.198 -4.144 -8.548 1.00 94.00 125 VAL A O 1
ATOM 917 N N . ASN A 1 126 ? 2.282 -4.662 -7.922 1.00 93.12 126 ASN A N 1
ATOM 918 C CA . ASN A 1 126 ? 2.644 -5.232 -9.216 1.00 93.12 126 ASN A CA 1
ATOM 919 C C . ASN A 1 126 ? 1.794 -6.454 -9.567 1.00 93.12 126 ASN A C 1
ATOM 921 O O . ASN A 1 126 ? 1.413 -6.574 -10.728 1.00 93.12 126 ASN A O 1
ATOM 925 N N . GLU A 1 127 ? 1.518 -7.321 -8.592 1.00 95.69 127 GLU A N 1
ATOM 926 C CA . GLU A 1 127 ? 0.750 -8.555 -8.763 1.00 95.69 127 GLU A CA 1
ATOM 927 C C . GLU A 1 127 ? -0.739 -8.277 -8.988 1.00 95.69 127 GLU A C 1
ATOM 929 O O . GLU A 1 127 ? -1.335 -8.828 -9.909 1.00 95.69 127 GLU A O 1
ATOM 934 N N . VAL A 1 128 ? -1.333 -7.379 -8.198 1.00 94.88 128 VAL A N 1
ATOM 935 C CA . VAL A 1 128 ? -2.758 -7.022 -8.304 1.00 94.88 128 VAL A CA 1
ATOM 936 C C . VAL A 1 128 ? -3.074 -6.328 -9.629 1.00 94.88 128 VAL A C 1
ATOM 938 O O . VAL A 1 128 ? -4.150 -6.532 -10.186 1.00 94.88 128 VAL A O 1
ATOM 941 N N . PHE A 1 129 ? -2.141 -5.532 -10.157 1.00 95.56 129 PHE A N 1
ATOM 942 C CA . PHE A 1 129 ? -2.334 -4.767 -11.394 1.00 95.56 129 PHE A CA 1
ATOM 943 C C . PHE A 1 129 ? -1.546 -5.320 -12.585 1.00 95.56 129 PHE A C 1
ATOM 945 O O . PHE A 1 129 ? -1.315 -4.603 -13.557 1.00 95.56 129 PHE A O 1
ATOM 952 N N . LYS A 1 130 ? -1.104 -6.583 -12.540 1.00 93.69 130 LYS A N 1
ATOM 953 C CA . LYS A 1 130 ? -0.373 -7.187 -13.667 1.00 93.69 130 LYS A CA 1
ATOM 954 C C . LYS A 1 130 ? -1.235 -7.372 -14.917 1.00 93.69 130 LYS A C 1
ATOM 956 O O . LYS A 1 130 ? -0.702 -7.289 -16.016 1.00 93.69 130 LYS A O 1
ATOM 961 N N . ASP A 1 131 ? -2.539 -7.572 -14.728 1.00 94.56 131 ASP A N 1
ATOM 962 C CA . ASP A 1 131 ? -3.506 -7.817 -15.804 1.00 94.56 131 ASP A CA 1
ATOM 963 C C . ASP A 1 131 ? -4.151 -6.519 -16.331 1.00 94.56 131 ASP A C 1
ATOM 965 O O . ASP A 1 131 ? -4.989 -6.555 -17.237 1.00 94.56 131 ASP A O 1
ATOM 969 N N . ASP A 1 132 ? -3.775 -5.357 -15.781 1.00 96.88 132 ASP A N 1
ATOM 970 C CA . ASP A 1 132 ? -4.224 -4.068 -16.299 1.00 96.88 132 ASP A CA 1
ATOM 971 C C . ASP A 1 132 ? -3.533 -3.776 -17.639 1.00 96.88 132 ASP A C 1
ATOM 973 O O . ASP A 1 132 ? -2.307 -3.662 -17.721 1.00 96.88 132 ASP A O 1
ATOM 977 N N . LYS A 1 133 ? -4.336 -3.649 -18.702 1.00 96.69 133 LYS A N 1
ATOM 978 C CA . LYS A 1 133 ? -3.837 -3.468 -20.073 1.00 96.69 133 LYS A CA 1
ATOM 979 C C . LYS A 1 133 ? -2.954 -2.231 -20.217 1.00 96.69 133 LYS A C 1
ATOM 981 O O . LYS A 1 133 ? -1.944 -2.289 -20.902 1.00 96.69 133 LYS A O 1
ATOM 986 N N . HIS A 1 134 ? -3.312 -1.129 -19.560 1.00 95.56 134 HIS A N 1
ATOM 987 C CA . HIS A 1 134 ? -2.569 0.119 -19.682 1.00 95.56 134 HIS A CA 1
ATOM 988 C C . HIS A 1 134 ? -1.195 0.017 -19.004 1.00 95.56 134 HIS A C 1
ATOM 990 O O . HIS A 1 134 ? -0.188 0.448 -19.565 1.00 95.56 134 HIS A O 1
ATOM 996 N N . ILE A 1 135 ? -1.128 -0.612 -17.826 1.00 96.00 135 ILE A N 1
ATOM 997 C CA . ILE A 1 135 ? 0.149 -0.892 -17.154 1.00 96.00 135 ILE A CA 1
ATOM 998 C C . ILE A 1 135 ? 1.012 -1.858 -17.977 1.00 96.00 135 ILE A C 1
ATOM 1000 O O . ILE A 1 135 ? 2.227 -1.661 -18.056 1.00 96.00 135 ILE A O 1
ATOM 1004 N N . ALA A 1 136 ? 0.410 -2.882 -18.589 1.00 96.00 136 ALA A N 1
ATOM 1005 C CA . ALA A 1 136 ? 1.118 -3.813 -19.466 1.00 96.00 136 ALA A CA 1
ATOM 1006 C C . ALA A 1 136 ? 1.734 -3.092 -20.678 1.00 96.00 136 ALA A C 1
ATOM 1008 O O . ALA A 1 136 ? 2.939 -3.204 -20.900 1.00 96.00 136 ALA A O 1
ATOM 1009 N N . ASP A 1 137 ? 0.958 -2.254 -21.370 1.00 97.25 137 ASP A N 1
ATOM 1010 C CA . ASP A 1 137 ? 1.436 -1.479 -22.521 1.00 97.25 137 ASP A CA 1
ATOM 1011 C C . ASP A 1 137 ? 2.595 -0.537 -22.141 1.00 97.25 137 ASP A C 1
ATOM 1013 O O . ASP A 1 137 ? 3.582 -0.413 -22.872 1.00 97.25 137 ASP A O 1
ATOM 1017 N N . LEU A 1 138 ? 2.519 0.120 -20.976 1.00 96.31 138 LEU A N 1
ATOM 1018 C CA . LEU A 1 138 ? 3.597 0.987 -20.488 1.00 96.31 138 LEU A CA 1
ATOM 1019 C C . LEU A 1 138 ? 4.888 0.212 -20.189 1.00 96.31 138 LEU A C 1
ATOM 1021 O O . LEU A 1 138 ? 5.980 0.731 -20.456 1.00 96.31 138 LEU A O 1
ATOM 1025 N N . ARG A 1 139 ? 4.779 -1.011 -19.650 1.00 95.50 139 ARG A N 1
ATOM 1026 C CA . ARG A 1 139 ? 5.927 -1.901 -19.401 1.00 95.50 139 ARG A CA 1
ATOM 1027 C C . ARG A 1 139 ? 6.571 -2.339 -20.713 1.00 95.50 139 ARG A C 1
ATOM 1029 O O . ARG A 1 139 ? 7.779 -2.173 -20.862 1.00 95.50 139 ARG A O 1
ATOM 1036 N N . ASP A 1 140 ? 5.775 -2.762 -21.690 1.00 97.31 140 ASP A N 1
ATOM 1037 C CA . ASP A 1 140 ? 6.276 -3.154 -23.012 1.00 97.31 140 ASP A CA 1
ATOM 1038 C C . ASP A 1 140 ? 7.002 -1.990 -23.709 1.00 97.31 140 ASP A C 1
ATOM 1040 O O . ASP A 1 140 ? 8.082 -2.159 -24.285 1.00 97.31 140 ASP A O 1
ATOM 1044 N N . GLN A 1 141 ? 6.460 -0.771 -23.606 1.00 96.75 141 GLN A N 1
ATOM 1045 C CA . GLN A 1 141 ? 7.114 0.432 -24.125 1.00 96.75 141 GLN A CA 1
ATOM 1046 C C . GLN A 1 141 ? 8.413 0.769 -23.385 1.00 96.75 141 GLN A C 1
ATOM 1048 O O . GLN A 1 141 ? 9.376 1.209 -24.015 1.00 96.75 141 GLN A O 1
ATOM 1053 N N . MET A 1 142 ? 8.455 0.596 -22.062 1.00 97.19 142 MET A N 1
ATOM 1054 C CA . MET A 1 142 ? 9.665 0.802 -21.263 1.00 97.19 142 MET A CA 1
ATOM 1055 C C . MET A 1 142 ? 10.771 -0.176 -21.691 1.00 97.19 142 MET A C 1
ATOM 1057 O O . MET A 1 142 ? 11.912 0.244 -21.903 1.00 97.19 142 MET A O 1
ATOM 1061 N N . ASP A 1 143 ? 10.433 -1.449 -21.897 1.00 97.25 143 ASP A N 1
ATOM 1062 C CA . ASP A 1 143 ? 11.370 -2.480 -22.352 1.00 97.25 143 ASP A CA 1
ATOM 1063 C C . ASP A 1 143 ? 11.850 -2.219 -23.783 1.00 97.25 143 ASP A C 1
ATOM 1065 O O . ASP A 1 143 ? 13.035 -2.373 -24.094 1.00 97.25 143 ASP A O 1
ATOM 1069 N N . GLN A 1 144 ? 10.957 -1.767 -24.668 1.00 97.94 144 GLN A N 1
ATOM 1070 C CA . GLN A 1 144 ? 11.328 -1.351 -26.019 1.00 97.94 144 GLN A CA 1
ATOM 1071 C C . GLN A 1 144 ? 12.293 -0.155 -25.996 1.00 97.94 144 GLN A C 1
ATOM 1073 O O . GLN A 1 144 ? 13.356 -0.216 -26.607 1.00 97.94 144 GLN A O 1
ATOM 1078 N N . LYS A 1 145 ? 11.984 0.900 -25.234 1.00 97.44 145 LYS A N 1
ATOM 1079 C CA . LYS A 1 145 ? 12.844 2.091 -25.104 1.00 97.44 145 LYS A CA 1
ATOM 1080 C C . LYS A 1 145 ? 14.210 1.763 -24.502 1.00 97.44 145 LYS A C 1
ATOM 1082 O O . LYS A 1 145 ? 15.212 2.340 -24.918 1.00 97.44 145 LYS A O 1
ATOM 1087 N N . THR A 1 146 ? 14.260 0.822 -23.560 1.00 97.75 146 THR A N 1
ATOM 1088 C CA . THR A 1 146 ? 15.518 0.344 -22.970 1.00 97.75 146 THR A CA 1
ATOM 1089 C C . THR A 1 146 ? 16.373 -0.381 -24.009 1.00 97.75 146 THR A C 1
ATOM 1091 O O . THR A 1 146 ? 17.568 -0.104 -24.109 1.00 97.75 146 THR A O 1
ATOM 1094 N N . ARG A 1 147 ? 15.765 -1.241 -24.840 1.00 97.75 147 ARG A N 1
ATOM 1095 C CA . ARG A 1 147 ? 16.446 -1.903 -25.969 1.00 97.75 147 ARG A CA 1
ATOM 1096 C C . ARG A 1 147 ? 16.944 -0.911 -27.021 1.00 97.75 147 ARG A C 1
ATOM 1098 O O . ARG A 1 147 ? 18.037 -1.092 -27.548 1.00 97.75 147 ARG A O 1
ATOM 1105 N N . ASP A 1 148 ? 16.192 0.158 -27.262 1.00 98.06 148 ASP A N 1
ATOM 1106 C CA . ASP A 1 148 ? 16.547 1.222 -28.208 1.00 98.06 148 ASP A CA 1
ATOM 1107 C C . ASP A 1 148 ? 17.599 2.213 -27.652 1.00 98.06 148 ASP A C 1
ATOM 1109 O O . ASP A 1 148 ? 17.947 3.185 -28.324 1.00 98.06 148 ASP A O 1
ATOM 1113 N N . GLY A 1 149 ? 18.086 2.024 -26.417 1.00 97.81 149 GLY A N 1
ATOM 1114 C CA . GLY A 1 149 ? 19.052 2.918 -25.764 1.00 97.81 149 GLY A CA 1
ATOM 1115 C C . GLY A 1 149 ? 18.469 4.257 -25.284 1.00 97.81 149 GLY A C 1
ATOM 1116 O O . GLY A 1 149 ? 19.210 5.143 -24.857 1.00 97.81 149 GLY A O 1
ATOM 1117 N N . LYS A 1 150 ? 17.142 4.423 -25.311 1.00 98.12 150 LYS A N 1
ATOM 1118 C CA . LYS A 1 150 ? 16.424 5.642 -24.899 1.00 98.12 150 LYS A CA 1
ATOM 1119 C C . LYS A 1 150 ? 16.113 5.628 -23.399 1.00 98.12 150 LYS A C 1
ATOM 1121 O O . LYS A 1 150 ? 14.955 5.595 -22.982 1.00 98.12 150 LYS A O 1
ATOM 1126 N N . LEU A 1 151 ? 17.157 5.661 -22.570 1.00 97.69 151 LEU A N 1
ATOM 1127 C CA . LEU A 1 151 ? 17.037 5.485 -21.113 1.00 97.69 151 LEU A CA 1
ATOM 1128 C C . LEU A 1 151 ? 16.180 6.559 -20.420 1.00 97.69 151 LEU A C 1
ATOM 1130 O O . LEU A 1 151 ? 15.435 6.242 -19.497 1.00 97.69 151 LEU A O 1
ATOM 1134 N N . ALA A 1 152 ? 16.237 7.814 -20.878 1.00 97.81 152 ALA A N 1
ATOM 1135 C CA . ALA A 1 152 ? 15.436 8.900 -20.302 1.00 97.81 152 ALA A CA 1
ATOM 1136 C C . ALA A 1 152 ? 13.926 8.674 -20.499 1.00 97.81 152 ALA A C 1
ATOM 1138 O O . ALA A 1 152 ? 13.135 8.855 -19.573 1.00 97.81 152 ALA A O 1
ATOM 1139 N N . ASP A 1 153 ? 13.531 8.214 -21.687 1.00 97.31 153 ASP A N 1
ATOM 1140 C CA . ASP A 1 153 ? 12.133 7.917 -21.992 1.00 97.31 153 ASP A CA 1
ATOM 1141 C C . ASP A 1 153 ? 11.637 6.670 -21.247 1.00 97.31 153 ASP A C 1
ATOM 1143 O O . ASP A 1 153 ? 10.456 6.589 -20.908 1.00 97.31 153 ASP A O 1
ATOM 1147 N N . ALA A 1 154 ? 12.518 5.691 -21.014 1.00 97.38 154 ALA A N 1
ATOM 1148 C CA . ALA A 1 154 ? 12.207 4.511 -20.212 1.00 97.38 154 ALA A CA 1
ATOM 1149 C C . ALA A 1 154 ? 11.969 4.887 -18.740 1.00 97.38 154 ALA A C 1
ATOM 1151 O O . ALA A 1 154 ? 10.997 4.430 -18.141 1.00 97.38 154 ALA A O 1
ATOM 1152 N N . GLU A 1 155 ? 12.790 5.778 -18.175 1.00 97.38 155 GLU A N 1
ATOM 1153 C CA . GLU A 1 155 ? 12.590 6.269 -16.806 1.00 97.38 155 GLU A CA 1
ATOM 1154 C C . GLU A 1 155 ? 11.295 7.083 -16.678 1.00 97.38 15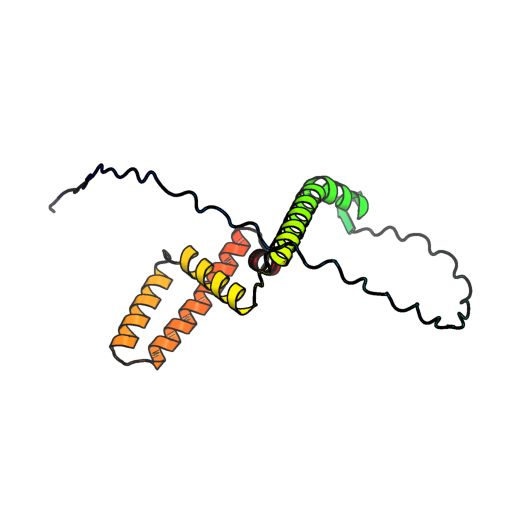5 GLU A C 1
ATOM 1156 O O . GLU A 1 155 ? 10.583 6.948 -15.683 1.00 97.38 155 GLU A O 1
ATOM 1161 N N . LYS A 1 156 ? 10.917 7.851 -17.708 1.00 97.56 156 LYS A N 1
ATOM 1162 C CA . LYS A 1 156 ? 9.609 8.520 -17.742 1.00 97.56 156 LYS A CA 1
ATOM 1163 C C . LYS A 1 156 ? 8.456 7.512 -17.674 1.00 97.56 156 LYS A C 1
ATOM 1165 O O . LYS A 1 156 ? 7.590 7.647 -16.814 1.00 97.56 156 LYS A O 1
ATOM 1170 N N . ASN A 1 157 ? 8.478 6.467 -18.507 1.00 95.88 157 ASN A N 1
ATOM 1171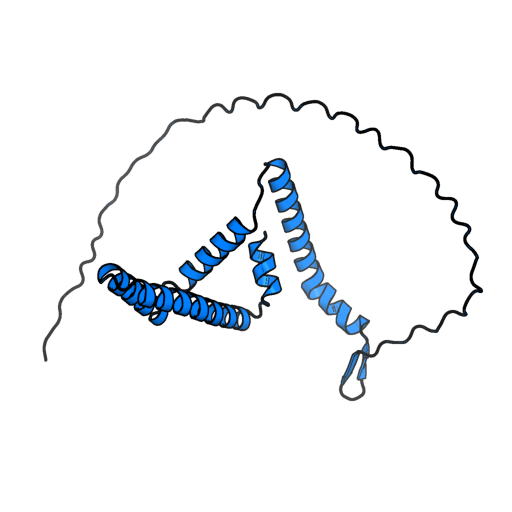 C CA . ASN A 1 157 ? 7.462 5.408 -18.458 1.00 95.88 157 ASN A CA 1
A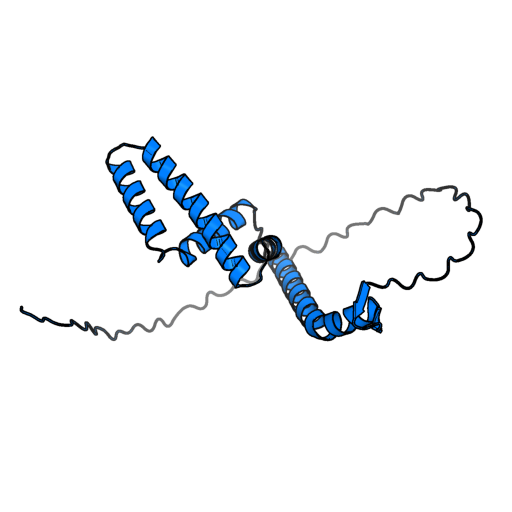TOM 1172 C C . ASN A 1 157 ? 7.436 4.711 -17.089 1.00 95.88 157 ASN A C 1
ATOM 1174 O O . ASN A 1 157 ? 6.371 4.386 -16.573 1.00 95.88 157 ASN A O 1
ATOM 1178 N N . ARG A 1 158 ? 8.600 4.513 -16.462 1.00 95.81 158 ARG A N 1
ATOM 1179 C CA . ARG A 1 158 ? 8.689 3.943 -15.114 1.00 95.81 158 ARG A CA 1
ATOM 1180 C C . ARG A 1 158 ? 8.000 4.822 -14.069 1.00 95.81 158 ARG A C 1
ATOM 1182 O O . ARG A 1 158 ? 7.336 4.295 -13.176 1.00 95.81 158 ARG A O 1
ATOM 1189 N N . GLN A 1 159 ? 8.163 6.140 -14.156 1.00 96.94 159 GLN A N 1
ATOM 1190 C CA . GLN A 1 159 ? 7.473 7.087 -13.279 1.00 96.94 159 GLN A CA 1
ATOM 1191 C C . GLN A 1 159 ? 5.961 7.075 -13.526 1.00 96.94 159 GLN A C 1
ATOM 1193 O O . GLN A 1 159 ? 5.203 7.015 -12.560 1.00 96.94 159 GLN A O 1
ATOM 1198 N N . GLU A 1 160 ? 5.533 7.034 -14.791 1.00 96.12 160 GLU 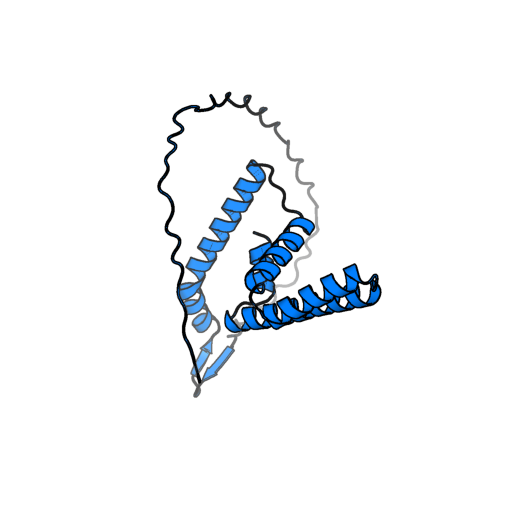A N 1
ATOM 1199 C CA . GLU A 1 160 ? 4.117 6.937 -15.172 1.00 96.12 160 GLU A CA 1
ATOM 1200 C C . GLU A 1 160 ? 3.464 5.651 -14.634 1.00 96.12 160 GLU A C 1
ATOM 1202 O O . GLU A 1 160 ? 2.392 5.712 -14.030 1.00 96.12 160 GLU A O 1
ATOM 1207 N N . ILE A 1 161 ? 4.140 4.497 -14.739 1.00 95.69 161 ILE A N 1
ATOM 1208 C CA . ILE A 1 161 ? 3.675 3.230 -14.145 1.00 95.69 161 ILE A CA 1
ATOM 1209 C C . ILE A 1 161 ? 3.479 3.384 -12.636 1.00 95.69 161 ILE A C 1
ATOM 1211 O O . ILE A 1 161 ? 2.448 2.969 -12.111 1.00 95.69 161 ILE A O 1
ATOM 1215 N N . LYS A 1 162 ? 4.438 3.994 -11.927 1.00 94.25 162 LYS A N 1
ATOM 1216 C CA . LYS A 1 162 ? 4.331 4.199 -10.474 1.00 94.25 162 LYS A CA 1
ATOM 1217 C C . LYS A 1 162 ? 3.151 5.100 -10.110 1.00 94.25 162 LYS A C 1
ATOM 1219 O O . LYS A 1 162 ? 2.415 4.771 -9.182 1.00 94.25 162 LYS A O 1
ATOM 1224 N N . SER A 1 163 ? 2.950 6.210 -10.823 1.00 96.06 163 SER A N 1
ATOM 1225 C CA . SER A 1 163 ? 1.816 7.105 -10.560 1.00 96.06 163 SER A CA 1
ATOM 1226 C C . SER A 1 163 ? 0.473 6.438 -10.852 1.00 96.06 163 SER A C 1
ATOM 1228 O O . SER A 1 163 ? -0.458 6.566 -10.058 1.00 96.06 163 SER A O 1
ATOM 1230 N N . GLU A 1 164 ? 0.374 5.670 -11.940 1.00 96.31 164 GLU A N 1
ATOM 1231 C CA . GLU A 1 164 ? -0.852 4.941 -12.274 1.00 96.31 164 GLU A CA 1
ATOM 1232 C C . GLU A 1 164 ? -1.145 3.840 -11.257 1.00 96.31 164 GLU A C 1
ATOM 1234 O O . GLU A 1 164 ? -2.272 3.714 -10.787 1.00 96.31 164 GLU A O 1
ATOM 1239 N N . GLN A 1 165 ? -0.126 3.098 -10.827 1.00 94.81 165 GLN A N 1
ATOM 1240 C CA . GLN A 1 165 ? -0.256 2.114 -9.757 1.00 94.81 165 GLN A CA 1
ATOM 1241 C C . GLN A 1 165 ? -0.749 2.736 -8.447 1.00 94.81 165 GLN A C 1
ATOM 1243 O O . GLN A 1 165 ? -1.613 2.164 -7.787 1.00 94.81 165 GLN A O 1
ATOM 1248 N N . GLN A 1 166 ? -0.242 3.915 -8.072 1.00 94.44 166 GLN A N 1
ATOM 1249 C CA . GLN A 1 166 ? -0.727 4.639 -6.894 1.00 94.44 166 GLN A CA 1
ATOM 1250 C C . GLN A 1 166 ? -2.190 5.066 -7.054 1.00 94.44 166 GLN A C 1
ATOM 1252 O O . GLN A 1 166 ? -2.974 4.900 -6.121 1.00 94.44 166 GLN A O 1
ATOM 1257 N N . ARG A 1 167 ? -2.579 5.559 -8.237 1.00 96.38 167 ARG A N 1
ATOM 1258 C CA . ARG A 1 167 ? -3.967 5.932 -8.543 1.00 96.38 167 ARG A CA 1
ATOM 1259 C C . ARG A 1 167 ? -4.906 4.727 -8.455 1.00 96.38 167 ARG A C 1
ATOM 1261 O O . ARG A 1 167 ? -5.950 4.816 -7.811 1.00 96.38 167 ARG A O 1
ATOM 1268 N N . LEU A 1 168 ? -4.531 3.609 -9.074 1.00 95.38 168 LEU A N 1
ATOM 1269 C CA . LEU A 1 168 ? -5.299 2.363 -9.058 1.00 95.38 168 LEU A CA 1
ATOM 1270 C C . LEU A 1 168 ? -5.394 1.775 -7.648 1.00 95.38 168 LEU A C 1
ATOM 1272 O O . LEU A 1 168 ? -6.459 1.306 -7.254 1.00 95.38 168 LEU A O 1
ATOM 1276 N N . LEU A 1 169 ? -4.315 1.849 -6.864 1.00 95.31 169 LEU A N 1
ATOM 1277 C CA . LEU A 1 169 ? -4.330 1.436 -5.466 1.00 95.31 169 LEU A CA 1
ATOM 1278 C C . LEU A 1 169 ? -5.319 2.281 -4.658 1.00 95.31 169 LEU A C 1
ATOM 1280 O O . LEU A 1 169 ? -6.145 1.708 -3.959 1.00 95.31 169 LEU A O 1
ATOM 1284 N N . SER A 1 170 ? -5.308 3.609 -4.791 1.00 96.00 170 SER A N 1
ATOM 1285 C CA . SER A 1 170 ? -6.294 4.465 -4.114 1.00 96.00 170 SER A CA 1
ATOM 1286 C C . SER A 1 170 ? -7.731 4.106 -4.504 1.00 96.00 170 SER A C 1
ATOM 1288 O O . SER A 1 170 ? -8.572 3.930 -3.630 1.00 96.00 170 SER A O 1
ATOM 1290 N N . GLN A 1 171 ? -8.003 3.882 -5.794 1.00 96.12 171 GLN A N 1
ATOM 1291 C CA . GLN A 1 171 ? -9.327 3.442 -6.257 1.00 96.12 171 GLN A CA 1
ATOM 1292 C C . GLN A 1 171 ? -9.731 2.078 -5.680 1.00 96.12 171 GLN A C 1
ATOM 1294 O O . GLN A 1 171 ? -10.889 1.868 -5.316 1.00 96.12 171 GLN A O 1
ATOM 1299 N N . LEU A 1 172 ? -8.788 1.138 -5.589 1.00 95.88 172 LEU A N 1
ATOM 1300 C CA . LEU A 1 172 ? -9.020 -0.168 -4.979 1.00 95.88 172 LEU A CA 1
ATOM 1301 C C . LEU A 1 172 ? -9.363 -0.029 -3.492 1.00 95.88 172 LEU A C 1
ATOM 1303 O O . LEU A 1 172 ? -10.305 -0.670 -3.026 1.00 95.88 172 LEU A O 1
ATOM 1307 N N . LEU A 1 173 ? -8.623 0.810 -2.765 1.00 95.88 173 LEU A N 1
ATOM 1308 C CA . LEU A 1 173 ? -8.855 1.086 -1.350 1.00 95.88 173 LEU A CA 1
ATOM 1309 C C . LEU A 1 173 ? -10.233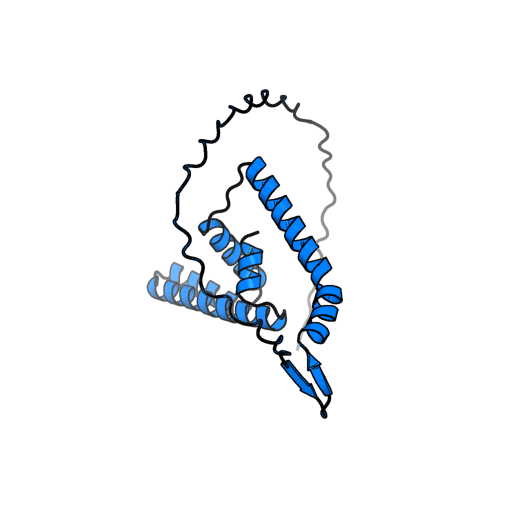 1.725 -1.128 1.00 95.88 173 LEU A C 1
ATOM 1311 O O . LEU A 1 173 ? -11.010 1.220 -0.316 1.00 95.88 173 LEU A O 1
ATOM 1315 N N . ASP A 1 174 ? -10.608 2.713 -1.942 1.00 96.81 174 ASP A N 1
ATOM 1316 C CA . ASP A 1 174 ? -11.932 3.347 -1.899 1.00 96.81 174 ASP A CA 1
ATOM 1317 C C . ASP A 1 174 ? -13.068 2.344 -2.158 1.00 96.81 174 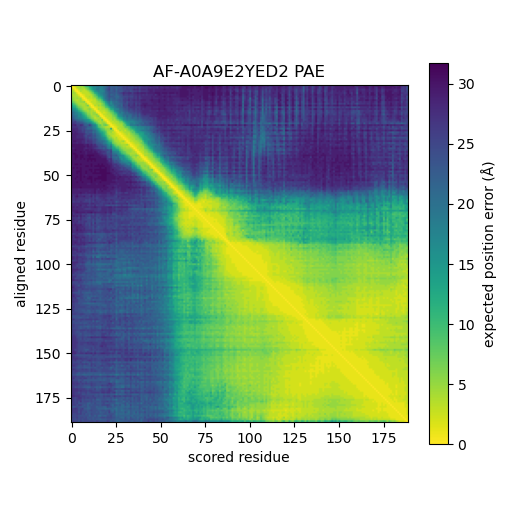ASP A C 1
ATOM 1319 O O . ASP A 1 174 ? -14.091 2.339 -1.461 1.00 96.81 174 ASP A O 1
ATOM 1323 N N . ASN A 1 175 ? -12.878 1.446 -3.132 1.00 96.19 175 ASN A N 1
ATOM 1324 C CA . ASN A 1 175 ? -13.826 0.374 -3.443 1.00 96.19 175 ASN A CA 1
ATOM 1325 C C . ASN A 1 175 ? -13.964 -0.630 -2.291 1.00 96.19 175 ASN A C 1
ATOM 1327 O O . ASN A 1 175 ? -15.046 -1.175 -2.069 1.00 96.19 175 ASN A O 1
ATOM 1331 N N . LYS A 1 176 ? -12.881 -0.872 -1.546 1.00 95.56 176 LYS A N 1
ATOM 1332 C CA . LYS A 1 176 ? -12.857 -1.754 -0.372 1.00 95.56 176 LYS A CA 1
ATOM 1333 C C . LYS A 1 176 ? -13.228 -1.047 0.931 1.00 95.56 176 LYS A C 1
ATOM 1335 O O . LYS A 1 176 ? -13.295 -1.723 1.952 1.00 95.56 176 LYS A O 1
ATOM 1340 N N . LYS A 1 177 ? -13.501 0.264 0.895 1.00 94.75 177 LYS A N 1
ATOM 1341 C CA . LYS A 1 177 ? -13.726 1.105 2.084 1.00 94.75 177 LYS A CA 1
ATOM 1342 C C . LYS A 1 177 ? -12.565 1.039 3.079 1.00 94.75 177 LYS A C 1
ATOM 1344 O O . LYS A 1 177 ? -12.782 1.150 4.278 1.00 94.75 177 LYS A O 1
ATOM 1349 N N . LEU A 1 178 ? -11.352 0.857 2.563 1.00 94.00 178 LEU A N 1
ATOM 1350 C CA . LEU A 1 178 ? -10.122 0.875 3.339 1.00 94.00 178 LEU A CA 1
ATOM 1351 C C . LEU A 1 178 ? -9.454 2.233 3.179 1.00 94.00 178 LEU A C 1
ATOM 1353 O O . LEU A 1 178 ? -9.362 2.776 2.080 1.00 94.00 178 LEU A O 1
ATOM 1357 N N . THR A 1 179 ? -8.966 2.776 4.280 1.00 94.00 179 THR A N 1
ATOM 1358 C CA . THR A 1 179 ? -8.144 3.982 4.280 1.00 94.00 179 THR A CA 1
ATOM 1359 C C . THR A 1 179 ? -6.685 3.640 3.992 1.00 94.00 179 THR A C 1
ATOM 1361 O O . THR A 1 179 ? -6.239 2.499 4.141 1.00 94.00 179 THR A O 1
ATOM 1364 N N . ARG A 1 180 ? -5.897 4.652 3.607 1.00 91.88 180 ARG A N 1
ATOM 1365 C CA . ARG A 1 180 ? -4.463 4.458 3.371 1.00 91.88 180 ARG A CA 1
ATOM 1366 C C . ARG A 1 180 ? -3.731 3.985 4.628 1.00 91.88 180 ARG A C 1
ATOM 1368 O O . ARG A 1 180 ? -2.914 3.080 4.540 1.00 91.88 180 ARG A O 1
ATOM 1375 N N . SER A 1 181 ? -4.076 4.547 5.783 1.00 90.62 181 SER A N 1
ATOM 1376 C CA . SER A 1 181 ? -3.478 4.173 7.065 1.00 90.62 181 SER A CA 1
ATOM 1377 C C . SER A 1 181 ? -3.799 2.735 7.471 1.00 90.62 181 SER A C 1
ATOM 1379 O O . SER A 1 181 ? -2.932 2.065 8.016 1.00 90.62 181 SER A O 1
ATOM 1381 N N . GLU A 1 182 ? -5.005 2.234 7.186 1.00 88.38 182 GLU A N 1
ATOM 1382 C CA . GLU A 1 182 ? -5.349 0.825 7.435 1.00 88.38 182 GLU A CA 1
ATOM 1383 C C . GLU A 1 182 ? -4.579 -0.121 6.517 1.00 88.38 182 GLU A C 1
ATOM 1385 O O . GLU A 1 182 ? -4.119 -1.170 6.961 1.00 88.38 182 GLU A O 1
ATOM 1390 N N . PHE A 1 183 ? -4.416 0.254 5.245 1.00 94.19 183 PHE A N 1
ATOM 1391 C CA . PHE A 1 183 ? -3.609 -0.519 4.309 1.00 94.19 183 PHE A CA 1
ATOM 1392 C C . PHE A 1 183 ? -2.137 -0.559 4.730 1.00 94.19 183 PHE A C 1
ATOM 1394 O O . PHE A 1 183 ? -1.555 -1.638 4.791 1.00 94.19 183 PHE A O 1
ATOM 1401 N N . ASP A 1 184 ? -1.549 0.595 5.055 1.00 89.94 184 ASP A N 1
ATOM 1402 C CA . ASP A 1 184 ? -0.153 0.676 5.486 1.00 89.94 184 ASP A CA 1
ATOM 1403 C C . ASP A 1 184 ? 0.051 -0.112 6.799 1.00 89.94 184 ASP A C 1
ATOM 1405 O O . ASP A 1 184 ? 0.998 -0.888 6.904 1.00 89.94 184 ASP A O 1
ATOM 1409 N N . LEU A 1 185 ? -0.897 -0.033 7.746 1.00 87.25 185 LEU A N 1
ATOM 1410 C CA . LEU A 1 185 ? -0.881 -0.838 8.973 1.00 87.25 185 LEU A CA 1
ATOM 1411 C C . LEU A 1 185 ? -0.920 -2.346 8.682 1.00 87.25 185 LEU A C 1
ATOM 1413 O O . LEU A 1 185 ? -0.245 -3.110 9.363 1.00 87.25 185 LEU A O 1
ATOM 1417 N N . ALA A 1 186 ? -1.686 -2.780 7.679 1.00 87.81 186 ALA A N 1
ATOM 1418 C CA . ALA A 1 186 ? -1.745 -4.183 7.272 1.00 87.81 186 ALA A CA 1
ATOM 1419 C C . ALA A 1 186 ? -0.470 -4.663 6.554 1.00 87.81 186 ALA A C 1
ATOM 1421 O O . ALA A 1 186 ? -0.196 -5.858 6.546 1.00 87.81 186 ALA A O 1
ATOM 1422 N N . MET A 1 187 ? 0.305 -3.763 5.941 1.00 90.25 187 MET A N 1
ATOM 1423 C CA . MET A 1 187 ? 1.597 -4.101 5.325 1.00 90.25 187 MET A CA 1
ATOM 1424 C C . MET A 1 187 ? 2.746 -4.150 6.345 1.00 90.25 187 MET A C 1
ATOM 1426 O O . MET A 1 187 ? 3.782 -4.751 6.070 1.00 90.25 187 MET A O 1
ATOM 1430 N N . GLU A 1 188 ? 2.587 -3.525 7.515 1.00 84.38 188 GLU A N 1
ATOM 1431 C CA . GLU A 1 188 ? 3.565 -3.566 8.613 1.00 84.38 188 GLU A CA 1
ATOM 1432 C C . GLU A 1 188 ? 3.510 -4.858 9.452 1.00 84.38 188 GLU A C 1
ATOM 1434 O O . GLU A 1 188 ? 4.401 -5.088 10.277 1.00 84.38 188 GLU A O 1
ATOM 1439 N N . THR A 1 189 ? 2.459 -5.668 9.295 1.00 77.12 189 THR A N 1
ATOM 1440 C CA . THR A 1 189 ? 2.183 -6.868 10.108 1.00 77.12 189 THR A CA 1
ATOM 1441 C C . THR A 1 189 ? 2.590 -8.151 9.417 1.00 77.12 189 THR A C 1
ATOM 1443 O O . THR A 1 189 ? 3.227 -8.984 10.100 1.00 77.12 189 THR A O 1
#

Nearest PDB structures (foldseek):
  8cre-assembly2_CL  TM=2.804E-01  e=7.070E+00  Candida albicans

pLDDT: mean 82.67, std 16.62, range [43.94, 98.25]

Mean predicted aligned error: 15.41 Å

Secondary structure (DSSP, 8-state):
--------------------------PPPPPPPP-----PPPP---------------------EEEEETTEEEEHHHHHHHHIIIIIHHHHHHHHHHHHHHHHHHHTT----HHHHHHHHHHHHHHHTTT-HHHHHHHHHHHHHHHTT-HHHHHHHHHHHHHHHHHHHHHHHHHHT--HHHHHHHH--

Radius of gyration: 30.48 Å; Cα contacts (8 Å, |Δi|>4): 70; chains: 1; bounding box: 58×67×91 Å

Solvent-accessible surface area (backbone atoms only — not comparable to full-atom values): 12192 Å² total; per-residue (Å²): 134,89,78,90,84,80,90,81,85,81,87,79,79,92,80,90,77,90,81,86,86,78,81,76,81,75,74,78,75,76,82,76,78,75,82,76,81,77,78,75,77,78,82,79,82,76,86,72,84,80,79,80,73,81,84,72,76,83,74,74,83,76,83,60,72,74,48,70,58,96,84,45,76,40,43,53,66,72,58,45,49,59,49,41,70,76,44,41,62,63,51,51,50,53,53,51,53,50,51,52,51,52,53,50,34,56,76,70,68,57,80,87,50,75,65,54,40,53,50,50,51,51,49,50,53,50,62,76,46,56,83,38,65,68,56,44,53,43,49,56,50,24,54,50,27,49,74,71,67,39,54,72,63,19,51,50,36,53,51,52,47,53,53,48,52,53,52,52,48,52,53,52,29,58,76,68,74,44,52,71,68,60,52,53,55,63,59,75,108

Sequence (189 aa):
MSAIQRAIFTTLGLGGMLLLGGCPSQTPPPPAPAPVAVSSPPPAAIKTKVTTPPAATPAAPSIQTEATIDGIIITRDELMRPLVDAYGLNMLLKLVELDLAKQQARRASIMVSQTDISNETQRYVNEVFKDDKHIADLRDQMDQKTRDGKLADAEKNRQEIKSEQQRLLSQLLDNKKLTRSEFDLAMET

Foldseek 3Di:
DDDDDDDDDDDDDDDDDDDDDDDDPPDPPDPDPDDDPPPDDDDDDDPDPDPDDPDDDDDDPDQDFPDADPNDTDGPVNVVVCVCVVPVVVVVVVVVVVVVVVVVCVVVVNDDDPVNLVVVVVVVLCVVCVPPPVLVVLVVVLVVCVVVVVNVVSVVSVVVSVVVSVVVVVVVCVVVVHDPVNVSVVSVD